Protein AF-A0A7C7YJ02-F1 (afdb_monomer_lite)

Radius of gyration: 25.08 Å; chains: 1; bounding box: 104×48×65 Å

Sequence (217 aa):
MRKFSLLLAPIAMILTALALPGCVTRAVQQEVVNEYGLTIKLRSQAKPFGDPTPRGFEQPAVIPAPRLALILGGIEIDRRENAKDSAKERRPAVPSRLLKQISEGLSQALAEASPDQEIVVLALRKQAQHGLFHRKFLTSFVSYLKQGQMYFFFSRVEWPVDKNRAGDRLPEPQPNDRAMPIDTVGNDTYTKVGAQGVRVDWRSPTFDLAPKQSAGE

pLDDT: mean 87.69, std 15.26, range [38.22, 98.62]

Secondary structure (DSSP, 8-state):
------------------------PEEEEEEEEEETTEEEEEEEEE-TTSPBPP-----S----HHHHHHHHHT-EEEE-SSTT----EEEESS-HHHHHHHHHHHHHHHHH--TT-EEEEEEEEEEEETTTEEEEEEEEEEEEEETTEEEEEEEEEEEEEPGGGTTSPPPPP-TT---SSEEEPP-SS-EEETTTEEEE-TT-GGG-SS-------

Foldseek 3Di:
DDDDDDDDDPPPPPPPPPPPVPFDWDKDWDWQDDPPQKTKIWIFTHTPPDDTDQPQFPDLDQDQLLLQLVVQQPWKKWADPDLPDPDTDIDRLDDNVCSNVCSVSVNRCSNVHDSRIKMKIWGWDWDDDPNPDIWIFIWIWIWTHDPLKIKIFTQGGRHTDDPVCPVPDDDTDDHPDNNHSMAIDDDPAWDDDPGGMIMGNSPDCVSPPDPPPPPDD

Structure (mmCIF, N/CA/C/O backbone):
data_AF-A0A7C7YJ02-F1
#
_entry.id   AF-A0A7C7YJ02-F1
#
loop_
_atom_site.group_PDB
_atom_site.id
_atom_site.type_symbol
_atom_site.label_atom_id
_atom_site.label_alt_id
_atom_site.label_comp_id
_atom_site.label_asym_id
_atom_site.label_entity_id
_atom_site.label_seq_id
_atom_site.pdbx_PDB_ins_code
_atom_site.Cartn_x
_atom_site.Cartn_y
_atom_site.Cartn_z
_atom_site.occupancy
_atom_site.B_iso_or_equiv
_atom_site.auth_seq_id
_atom_site.auth_comp_id
_atom_site.auth_asym_id
_atom_site.auth_atom_id
_atom_site.pdbx_PDB_model_num
ATOM 1 N N . MET A 1 1 ? -79.501 -6.453 -42.950 1.00 46.41 1 MET A N 1
ATOM 2 C CA . MET A 1 1 ? -79.373 -7.213 -41.684 1.00 46.41 1 MET A CA 1
ATOM 3 C C . MET A 1 1 ? -77.899 -7.369 -41.334 1.00 46.41 1 MET A C 1
ATOM 5 O O . MET A 1 1 ? -77.112 -7.609 -42.233 1.00 46.41 1 MET A O 1
ATOM 9 N N . ARG A 1 2 ? -77.599 -7.282 -40.030 1.00 38.22 2 ARG A N 1
ATOM 10 C CA . ARG A 1 2 ? -76.308 -7.474 -39.332 1.00 38.22 2 ARG A CA 1
ATOM 11 C C . ARG A 1 2 ? -75.309 -6.308 -39.353 1.00 38.22 2 ARG A C 1
ATOM 13 O O . ARG A 1 2 ? -74.433 -6.184 -40.193 1.00 38.22 2 ARG A O 1
ATOM 20 N N . LYS A 1 3 ? -75.496 -5.500 -38.305 1.00 47.53 3 LYS A N 1
ATOM 21 C CA . LYS A 1 3 ? -74.535 -4.645 -37.606 1.00 47.53 3 LYS A CA 1
ATOM 22 C C . LYS A 1 3 ? -73.303 -5.454 -37.180 1.00 47.53 3 LYS A C 1
ATOM 24 O O . LYS A 1 3 ? -73.485 -6.537 -36.632 1.00 47.53 3 LYS A O 1
ATOM 29 N N . PHE A 1 4 ? -72.109 -4.882 -37.309 1.00 49.00 4 PHE A N 1
ATOM 30 C CA . PHE A 1 4 ? -70.983 -5.191 -36.424 1.00 49.00 4 PHE A CA 1
ATOM 31 C C . PHE A 1 4 ? -70.164 -3.919 -36.186 1.00 49.00 4 PHE A C 1
ATOM 33 O O . PHE A 1 4 ? -69.396 -3.474 -37.033 1.00 49.00 4 PHE A O 1
ATOM 40 N N . SER A 1 5 ? -70.407 -3.314 -35.025 1.00 49.16 5 SER A N 1
ATOM 41 C CA . SER A 1 5 ? -69.547 -2.308 -34.413 1.00 49.16 5 SER A CA 1
ATOM 42 C C . SER A 1 5 ? -68.272 -2.984 -33.916 1.00 49.16 5 SER A C 1
ATOM 44 O O . SER A 1 5 ? -68.361 -3.968 -33.185 1.00 49.16 5 SER A O 1
ATOM 46 N N . LEU A 1 6 ? -67.104 -2.433 -34.237 1.00 53.38 6 LEU A N 1
ATOM 47 C CA . LEU A 1 6 ? -65.864 -2.735 -33.526 1.00 53.38 6 LEU A CA 1
ATOM 48 C C . LEU A 1 6 ? -65.105 -1.427 -33.302 1.00 53.38 6 LEU A C 1
ATOM 50 O O . LEU A 1 6 ? -64.510 -0.849 -34.207 1.00 53.38 6 LEU A O 1
ATOM 54 N N . LEU A 1 7 ? -65.235 -0.949 -32.064 1.00 52.22 7 LEU A N 1
ATOM 55 C CA . LEU A 1 7 ? -64.469 0.129 -31.459 1.00 52.22 7 LEU A CA 1
ATOM 56 C C . LEU A 1 7 ? -62.971 -0.202 -31.535 1.00 52.22 7 LEU A C 1
ATOM 58 O O . LEU A 1 7 ? -62.521 -1.134 -30.872 1.00 52.22 7 LEU A O 1
ATOM 62 N N . LEU A 1 8 ? -62.195 0.576 -32.292 1.00 54.38 8 LEU A N 1
ATOM 63 C CA . LEU A 1 8 ? -60.747 0.646 -32.106 1.00 54.38 8 LEU A CA 1
ATOM 64 C C . LEU A 1 8 ? -60.445 1.757 -31.097 1.00 54.38 8 LEU A C 1
ATOM 66 O O . LEU A 1 8 ? -60.513 2.944 -31.409 1.00 54.38 8 LEU A O 1
ATOM 70 N N . ALA A 1 9 ? -60.141 1.345 -29.871 1.00 53.16 9 ALA A N 1
ATOM 71 C CA . ALA A 1 9 ? -59.600 2.207 -28.833 1.00 53.16 9 ALA A CA 1
ATOM 72 C C . ALA A 1 9 ? -58.107 2.487 -29.107 1.00 53.16 9 ALA A C 1
ATOM 74 O O . ALA A 1 9 ? -57.361 1.542 -29.381 1.00 53.16 9 ALA A O 1
ATOM 75 N N . PRO A 1 10 ? -57.628 3.739 -29.004 1.00 56.09 10 PRO A N 1
ATOM 76 C CA . PRO A 1 10 ? -56.200 4.018 -29.015 1.00 56.09 10 PRO A CA 1
ATOM 77 C C . PRO A 1 10 ? -55.589 3.574 -27.679 1.00 56.09 10 PRO A C 1
ATOM 79 O O . PRO A 1 10 ? -55.869 4.145 -26.625 1.00 56.09 10 PRO A O 1
ATOM 82 N N . ILE A 1 11 ? -54.751 2.536 -27.721 1.00 60.00 11 ILE A N 1
ATOM 83 C CA . ILE A 1 11 ? -53.917 2.105 -26.594 1.00 60.00 11 ILE A CA 1
ATOM 84 C C . ILE A 1 11 ? -52.846 3.182 -26.386 1.00 60.00 11 ILE A C 1
ATOM 86 O O . ILE A 1 11 ? -51.802 3.186 -27.036 1.00 60.00 11 ILE A O 1
ATOM 90 N N . ALA A 1 12 ? -53.129 4.125 -25.490 1.00 52.31 12 ALA A N 1
ATOM 91 C CA . ALA A 1 12 ? -52.149 5.052 -24.945 1.00 52.31 12 ALA A CA 1
ATOM 92 C C . ALA A 1 12 ? -51.180 4.265 -24.047 1.00 52.31 12 ALA A C 1
ATOM 94 O O . ALA A 1 12 ? -51.405 4.086 -22.852 1.00 52.31 12 ALA A O 1
ATOM 95 N N . MET A 1 13 ? -50.112 3.741 -24.648 1.00 58.53 13 MET A N 1
ATOM 96 C CA . MET A 1 13 ? -49.003 3.111 -23.939 1.00 58.53 13 MET A CA 1
ATOM 97 C C . MET A 1 13 ? -48.170 4.219 -23.279 1.00 58.53 13 MET A C 1
ATOM 99 O O . MET A 1 13 ? -47.263 4.788 -23.883 1.00 58.53 13 MET A O 1
ATOM 103 N N . ILE A 1 14 ? -48.537 4.571 -22.044 1.00 60.19 14 ILE A N 1
ATOM 104 C CA . ILE A 1 14 ? -47.770 5.467 -21.175 1.00 60.19 14 ILE A CA 1
ATOM 105 C C . ILE A 1 14 ? -46.447 4.762 -20.860 1.00 60.19 14 ILE A C 1
ATOM 107 O O . ILE A 1 14 ? -46.369 3.878 -20.009 1.00 60.19 14 ILE A O 1
ATOM 111 N N . LEU A 1 15 ? -45.411 5.129 -21.611 1.00 56.09 15 LEU A N 1
ATOM 112 C CA . LEU A 1 15 ? -44.031 4.721 -21.399 1.00 56.09 15 LEU A CA 1
ATOM 113 C C . LEU A 1 15 ? -43.495 5.496 -20.186 1.00 56.09 15 LEU A C 1
ATOM 115 O O . LEU A 1 15 ? -42.813 6.510 -20.326 1.00 56.09 15 LEU A O 1
ATOM 119 N N . THR A 1 16 ? -43.855 5.055 -18.981 1.00 58.09 16 THR A N 1
ATOM 120 C CA . THR A 1 16 ? -43.285 5.570 -17.732 1.00 58.09 16 THR A CA 1
ATOM 121 C C . THR A 1 16 ? -41.833 5.105 -17.662 1.00 58.09 16 THR A C 1
ATOM 123 O O . THR A 1 16 ? -41.515 4.070 -17.078 1.00 58.09 16 THR A O 1
ATOM 126 N N . ALA A 1 17 ? -40.944 5.839 -18.331 1.00 57.97 17 ALA A N 1
ATOM 127 C CA . ALA A 1 17 ? -39.510 5.688 -18.181 1.00 57.97 17 ALA A CA 1
ATOM 128 C C . ALA A 1 17 ? -39.183 5.947 -16.708 1.00 57.97 17 ALA A C 1
ATOM 130 O O . ALA A 1 17 ? -39.219 7.083 -16.235 1.00 57.97 17 ALA A O 1
ATOM 131 N N . LEU A 1 18 ? -38.936 4.860 -15.979 1.00 53.06 18 LEU A N 1
ATOM 132 C CA . LEU A 1 18 ? -38.368 4.856 -14.643 1.00 53.06 18 LEU A CA 1
ATOM 133 C C . LEU A 1 18 ? -37.059 5.648 -14.683 1.00 53.06 18 LEU A C 1
ATOM 135 O O . LEU A 1 18 ? -35.991 5.104 -14.962 1.00 53.06 18 LEU A O 1
ATOM 139 N N . ALA A 1 19 ? -37.146 6.943 -14.392 1.00 56.09 19 ALA A N 1
ATOM 140 C CA . ALA A 1 19 ? -36.023 7.738 -13.943 1.00 56.09 19 ALA A CA 1
ATOM 141 C C . ALA A 1 19 ? -35.649 7.213 -12.555 1.00 56.09 19 ALA A C 1
ATOM 143 O O . ALA A 1 19 ? -36.015 7.791 -11.536 1.00 56.09 19 ALA A O 1
ATOM 144 N N . LEU A 1 20 ? -34.988 6.052 -12.513 1.00 62.84 20 LEU A N 1
ATOM 145 C CA . LEU A 1 20 ? -34.298 5.599 -11.318 1.00 62.84 20 LEU A CA 1
ATOM 146 C C . LEU A 1 20 ? -33.267 6.688 -11.014 1.00 62.84 20 LEU A C 1
ATOM 148 O O . LEU A 1 20 ? -32.376 6.903 -11.843 1.00 62.84 20 LEU A O 1
ATOM 152 N N . PRO A 1 21 ? -33.383 7.415 -9.889 1.00 59.81 21 PRO A N 1
ATOM 153 C CA . PRO A 1 21 ? -32.346 8.344 -9.491 1.00 59.81 21 PRO A CA 1
ATOM 154 C C . PRO A 1 21 ? -31.092 7.507 -9.251 1.00 59.81 21 PRO A C 1
ATOM 156 O O . PRO A 1 21 ? -30.978 6.813 -8.241 1.00 59.81 21 PRO A O 1
ATOM 159 N N . GLY A 1 22 ? -30.175 7.507 -10.220 1.00 57.75 22 GLY A N 1
ATOM 160 C CA . GLY A 1 22 ? -28.885 6.857 -10.069 1.00 57.75 22 GLY A CA 1
ATOM 161 C C . GLY A 1 22 ? -28.238 7.420 -8.811 1.00 57.75 22 GLY A C 1
ATOM 162 O O . GLY A 1 22 ? -28.029 8.628 -8.712 1.00 57.75 22 GLY A O 1
ATOM 163 N N . CYS A 1 23 ? -27.992 6.574 -7.813 1.00 66.06 23 CYS A N 1
ATOM 164 C CA . CYS A 1 23 ? -27.313 6.986 -6.594 1.00 66.06 23 CYS A CA 1
ATOM 165 C C . CYS A 1 23 ? -25.878 7.395 -6.945 1.00 66.06 23 CYS A C 1
ATOM 167 O O . CYS A 1 23 ? -24.978 6.561 -6.998 1.00 66.06 23 CYS A O 1
ATOM 169 N N . VAL A 1 24 ? -25.663 8.683 -7.213 1.00 74.56 24 VAL A N 1
ATOM 170 C CA . VAL A 1 24 ? -24.333 9.242 -7.468 1.00 74.56 24 VAL A CA 1
ATOM 171 C C . VAL A 1 24 ? -23.622 9.408 -6.129 1.00 74.56 24 VAL A C 1
ATOM 173 O O . VAL A 1 24 ? -23.829 10.390 -5.423 1.00 74.56 24 VAL A O 1
ATOM 176 N N . THR A 1 25 ? -22.796 8.440 -5.745 1.00 73.56 25 THR A N 1
ATOM 177 C CA . THR A 1 25 ? -21.951 8.560 -4.550 1.00 73.56 25 THR A CA 1
ATOM 178 C C . THR A 1 25 ? -20.756 9.472 -4.826 1.00 73.56 25 THR A C 1
ATOM 180 O O . THR A 1 25 ? -20.073 9.309 -5.838 1.00 73.56 25 THR A O 1
ATOM 183 N N . ARG A 1 26 ? -20.460 10.403 -3.917 1.00 80.19 26 ARG A N 1
ATOM 184 C CA . ARG A 1 26 ? -19.291 11.289 -3.980 1.00 80.19 26 ARG A CA 1
ATOM 185 C C . ARG A 1 26 ? -18.178 10.749 -3.085 1.00 80.19 26 ARG A C 1
ATOM 187 O O . ARG A 1 26 ? -18.420 10.406 -1.934 1.00 80.19 26 ARG A O 1
ATOM 194 N N . ALA A 1 27 ? -16.946 10.712 -3.586 1.00 84.75 27 ALA A N 1
ATOM 195 C CA . ALA A 1 27 ? -15.790 10.409 -2.746 1.00 84.75 27 ALA A CA 1
ATOM 196 C C . ALA A 1 27 ? -15.453 11.614 -1.850 1.00 84.75 27 ALA A C 1
ATOM 198 O O . ALA A 1 27 ? -15.289 12.730 -2.353 1.00 84.75 27 ALA A O 1
ATOM 199 N N . VAL A 1 28 ? -15.327 11.382 -0.544 1.00 89.31 28 VAL A N 1
ATOM 200 C CA . VAL A 1 28 ? -14.841 12.367 0.435 1.00 89.31 28 VAL A CA 1
ATOM 201 C C . VAL A 1 28 ? -13.437 11.953 0.856 1.00 89.31 28 VAL A C 1
ATOM 203 O O . VAL A 1 28 ? -13.171 10.767 1.059 1.00 89.31 28 VAL A O 1
ATOM 206 N N . GLN A 1 29 ? -12.522 12.919 0.915 1.00 93.00 29 GLN A N 1
ATOM 207 C CA . GLN A 1 29 ? -11.112 12.681 1.208 1.00 93.00 29 GLN A CA 1
ATOM 208 C C . GLN A 1 29 ? -10.631 13.609 2.310 1.00 93.00 29 GLN A C 1
ATOM 210 O O . GLN A 1 29 ? -10.901 14.807 2.267 1.00 93.00 29 GLN A O 1
ATOM 215 N N . GLN A 1 30 ? -9.882 13.046 3.248 1.00 94.94 30 GLN A N 1
ATOM 216 C CA . GLN A 1 30 ? -9.191 13.765 4.309 1.00 94.94 30 GLN A CA 1
ATOM 217 C C . GLN A 1 30 ? -7.714 13.382 4.261 1.00 94.94 30 GLN A C 1
ATOM 219 O O . GLN A 1 30 ? -7.391 12.199 4.193 1.00 94.94 30 GLN A O 1
ATOM 224 N N . GLU A 1 31 ? -6.813 14.358 4.259 1.00 96.69 31 GLU A N 1
ATOM 225 C CA . GLU A 1 31 ? -5.373 14.089 4.327 1.00 96.69 31 GLU A CA 1
ATOM 226 C C . GLU A 1 31 ? -4.950 13.907 5.790 1.00 96.69 31 GLU A C 1
ATOM 228 O O . GLU A 1 31 ? -5.343 14.702 6.639 1.00 96.69 31 GLU A O 1
ATOM 233 N N . VAL A 1 32 ? -4.173 12.857 6.071 1.00 96.56 32 VAL A N 1
ATOM 234 C CA . VAL A 1 32 ? -3.606 12.568 7.407 1.00 96.56 32 VAL A CA 1
ATOM 235 C C . VAL A 1 32 ? -2.111 12.859 7.417 1.00 96.56 32 VAL A C 1
ATOM 237 O O . VAL A 1 32 ? -1.593 13.453 8.354 1.00 96.56 32 VAL A O 1
ATOM 240 N N . VAL A 1 33 ? -1.416 12.477 6.341 1.00 96.50 33 VAL A N 1
ATOM 241 C CA . VAL A 1 33 ? 0.020 12.720 6.169 1.00 96.50 33 VAL A CA 1
ATOM 242 C C . VAL A 1 33 ? 0.255 13.361 4.812 1.00 96.50 33 VAL A C 1
ATOM 244 O O . VAL A 1 33 ? -0.256 12.872 3.803 1.00 96.50 33 VAL A O 1
ATOM 247 N N . ASN A 1 34 ? 1.057 14.423 4.776 1.00 95.88 34 ASN A N 1
ATOM 248 C CA . ASN A 1 34 ? 1.497 15.068 3.542 1.00 95.88 34 ASN A CA 1
ATOM 249 C C . ASN A 1 34 ? 2.918 15.626 3.713 1.00 95.88 34 ASN A C 1
ATOM 251 O O . ASN A 1 34 ? 3.123 16.823 3.901 1.00 95.88 34 ASN A O 1
ATOM 255 N N . GLU A 1 35 ? 3.912 14.738 3.692 1.00 93.81 35 GLU A N 1
ATOM 256 C CA . GLU A 1 35 ? 5.298 15.078 4.018 1.00 93.81 35 GLU A CA 1
ATOM 257 C C . GLU A 1 35 ? 6.300 14.371 3.104 1.00 93.81 35 GLU A C 1
ATOM 259 O O . GLU A 1 35 ? 6.192 13.179 2.825 1.00 93.81 35 GLU A O 1
ATOM 264 N N . TYR A 1 36 ? 7.327 15.097 2.651 1.00 90.00 36 TYR A N 1
ATOM 265 C CA . TYR A 1 36 ? 8.485 14.548 1.924 1.00 90.00 36 TYR A CA 1
ATOM 266 C C . TYR A 1 36 ? 8.155 13.618 0.737 1.00 90.00 36 TYR A C 1
ATOM 268 O O . TYR A 1 36 ? 8.934 12.730 0.397 1.00 90.00 36 TYR A O 1
ATOM 276 N N . GLY A 1 37 ? 7.026 13.841 0.058 1.00 91.94 37 GLY A N 1
ATOM 277 C CA . GLY A 1 37 ? 6.580 13.009 -1.065 1.00 91.94 37 GLY A CA 1
ATOM 278 C C . GLY A 1 37 ? 5.735 11.798 -0.665 1.00 91.94 37 GLY A C 1
ATOM 279 O O . GLY A 1 37 ? 5.349 11.035 -1.545 1.00 91.94 37 GLY A O 1
ATOM 280 N N . LEU A 1 38 ? 5.417 11.630 0.615 1.00 96.88 38 LEU A N 1
ATOM 281 C CA . LEU A 1 38 ? 4.390 10.720 1.101 1.00 96.88 38 LEU A CA 1
ATOM 282 C C . LEU A 1 38 ? 3.094 11.497 1.332 1.00 96.88 38 LEU A C 1
ATOM 284 O O . LEU 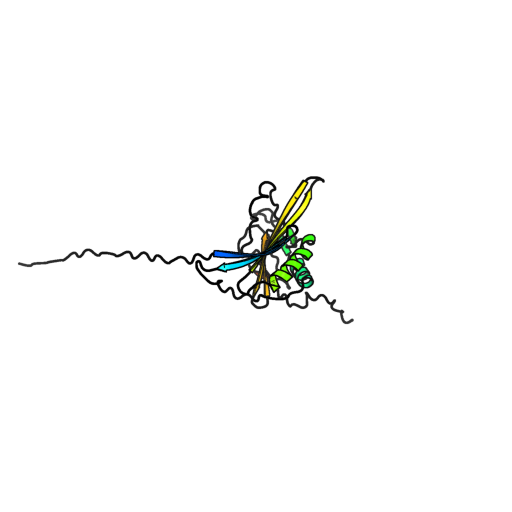A 1 38 ? 3.062 12.453 2.103 1.00 96.88 38 LEU A O 1
ATOM 288 N N . THR A 1 39 ? 2.020 11.041 0.705 1.00 97.25 39 THR A N 1
ATOM 289 C CA . THR A 1 39 ? 0.663 11.510 0.964 1.00 97.25 39 THR A CA 1
ATOM 290 C C . THR A 1 39 ? -0.188 10.315 1.369 1.00 97.25 39 THR A C 1
ATOM 292 O O . THR A 1 39 ? -0.288 9.339 0.621 1.00 97.25 39 THR A O 1
ATOM 295 N N . ILE A 1 40 ? -0.812 10.387 2.542 1.00 98.12 40 ILE A N 1
ATOM 296 C CA . ILE A 1 40 ? -1.768 9.390 3.025 1.00 98.12 40 ILE A CA 1
ATOM 297 C C . ILE A 1 40 ? -3.102 10.077 3.263 1.00 98.12 40 ILE A C 1
ATOM 299 O O . ILE A 1 40 ? -3.182 11.083 3.971 1.00 98.12 40 ILE A O 1
ATOM 303 N N . LYS A 1 41 ? -4.149 9.526 2.652 1.00 97.88 41 LYS A N 1
ATOM 304 C CA . LYS A 1 41 ? -5.508 10.057 2.715 1.00 97.88 41 LYS A CA 1
ATOM 305 C C . LYS A 1 41 ? -6.472 9.008 3.239 1.00 97.88 41 LYS A C 1
ATOM 307 O O . LYS A 1 41 ? -6.351 7.832 2.906 1.00 97.88 41 LYS A O 1
ATOM 312 N N . LEU A 1 42 ? -7.477 9.449 3.974 1.00 97.56 42 LE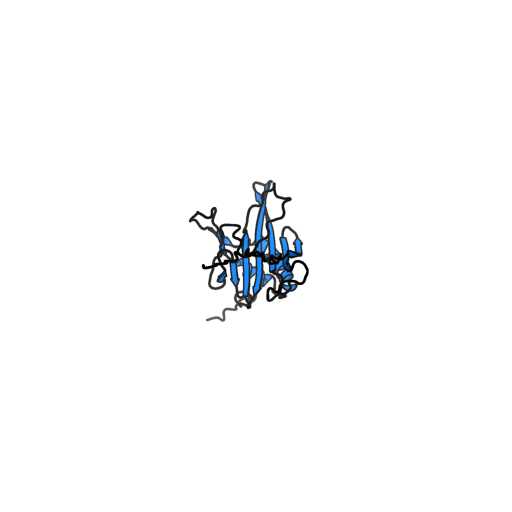U A N 1
ATOM 313 C CA . LEU A 1 42 ? -8.658 8.672 4.318 1.00 97.56 42 LEU A CA 1
ATOM 314 C C . LEU A 1 42 ? -9.721 8.951 3.266 1.00 97.56 42 LEU A C 1
ATOM 316 O O . LEU A 1 42 ? -10.064 10.109 3.019 1.00 97.56 42 LEU A O 1
ATOM 320 N N . ARG A 1 43 ? -10.224 7.900 2.622 1.00 96.31 43 ARG A N 1
ATOM 321 C CA . ARG A 1 43 ? -11.236 8.007 1.571 1.00 96.31 43 ARG A CA 1
ATOM 322 C C . ARG A 1 43 ? -12.504 7.277 1.984 1.00 96.31 43 ARG A C 1
ATOM 324 O O . ARG A 1 43 ? -12.483 6.063 2.174 1.00 96.31 43 ARG A O 1
ATOM 331 N N . SER A 1 44 ? -13.614 8.003 2.050 1.00 93.94 44 SER A N 1
ATOM 332 C CA . SER A 1 44 ? -14.960 7.445 2.214 1.00 93.94 44 SER A CA 1
ATOM 333 C C . SER A 1 44 ? -15.813 7.691 0.969 1.00 93.94 44 SER A C 1
ATOM 335 O O . SER A 1 44 ? -15.465 8.478 0.081 1.00 93.94 44 SER A O 1
ATOM 337 N N . GLN A 1 45 ? -16.939 6.988 0.885 1.00 89.38 45 GLN A N 1
ATOM 338 C CA . GLN A 1 45 ? -17.973 7.224 -0.120 1.00 89.38 45 GLN A CA 1
ATOM 339 C C . GLN A 1 45 ? -19.192 7.815 0.581 1.00 89.38 45 GLN A C 1
ATOM 341 O O . GLN A 1 45 ? -19.726 7.198 1.495 1.00 89.38 45 GLN A O 1
ATOM 346 N N . ALA A 1 46 ? -19.637 8.995 0.168 1.00 85.00 46 ALA A N 1
ATOM 347 C CA . ALA A 1 46 ? -20.826 9.651 0.695 1.00 85.00 46 ALA A CA 1
ATOM 348 C C . ALA A 1 46 ? -21.963 9.598 -0.327 1.00 85.00 46 ALA A C 1
ATOM 350 O O . ALA A 1 46 ? -21.737 9.664 -1.540 1.00 85.00 46 ALA A O 1
ATOM 351 N N . LYS A 1 47 ? -23.200 9.500 0.157 1.00 82.25 47 LYS A N 1
ATOM 352 C CA . LYS A 1 47 ? -24.389 9.697 -0.684 1.00 82.25 47 LYS A CA 1
ATOM 353 C C . LYS A 1 47 ? -24.475 11.174 -1.114 1.00 82.25 47 LYS A C 1
ATOM 355 O O . LYS A 1 47 ? -23.939 12.032 -0.416 1.00 82.25 47 LYS A O 1
ATOM 360 N N . PRO A 1 48 ? -25.152 11.506 -2.229 1.00 71.50 48 PRO A N 1
ATOM 361 C CA . PRO A 1 48 ? -25.114 12.857 -2.800 1.00 71.50 48 PRO A CA 1
ATOM 362 C C . PRO A 1 48 ? -25.663 13.968 -1.881 1.00 71.50 48 PRO A C 1
ATOM 364 O O . PRO A 1 48 ? -25.381 15.135 -2.129 1.00 71.50 48 PRO A O 1
ATOM 367 N N . PHE A 1 49 ? -26.375 13.619 -0.802 1.00 69.44 49 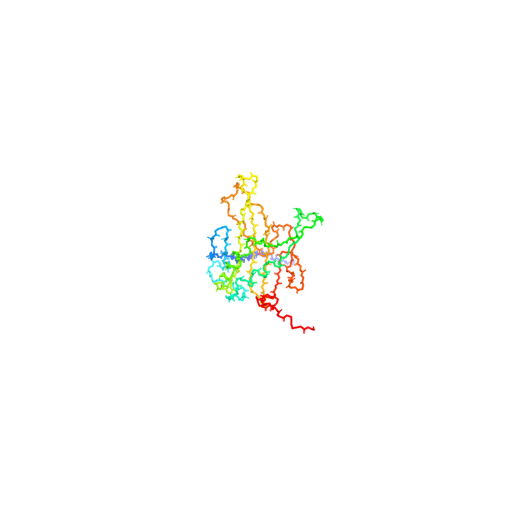PHE A N 1
ATOM 368 C CA . PHE A 1 49 ? -26.935 14.557 0.180 1.00 69.44 49 PHE A CA 1
ATOM 369 C C . PHE A 1 49 ? -26.874 14.041 1.629 1.00 69.44 49 PHE A C 1
ATOM 371 O O . PHE A 1 49 ? -27.774 14.333 2.413 1.00 69.44 49 PHE A O 1
ATOM 378 N N . GLY A 1 50 ? -25.885 13.227 2.007 1.00 67.38 50 GLY A N 1
ATOM 379 C CA . GLY A 1 50 ? -25.928 12.654 3.353 1.00 67.38 50 GLY A CA 1
ATOM 380 C C . GLY A 1 50 ? -24.702 11.887 3.806 1.00 67.38 50 GLY A C 1
ATOM 381 O O . GLY A 1 50 ? -23.588 12.104 3.330 1.00 67.38 50 GLY A O 1
ATOM 382 N N . ASP A 1 51 ? -24.969 10.998 4.756 1.00 75.81 51 ASP A N 1
ATOM 383 C CA . ASP A 1 51 ? -23.990 10.291 5.569 1.00 75.81 51 ASP A CA 1
ATOM 384 C C . ASP A 1 51 ? -23.007 9.426 4.756 1.00 75.81 51 ASP A C 1
ATOM 386 O O . ASP A 1 51 ? -23.304 9.014 3.619 1.00 75.81 51 ASP A O 1
ATOM 390 N N . PRO A 1 52 ? -21.831 9.118 5.338 1.00 82.12 52 PRO A N 1
ATOM 391 C CA . PRO A 1 52 ? -20.933 8.096 4.819 1.00 82.12 52 PRO A CA 1
ATOM 392 C C . PRO A 1 52 ? -21.680 6.786 4.550 1.00 82.12 52 PRO A C 1
ATOM 394 O O . PRO A 1 52 ? -22.562 6.373 5.300 1.00 82.12 52 PRO A O 1
ATOM 397 N N . THR A 1 53 ? -21.337 6.125 3.447 1.00 84.56 53 THR A N 1
ATOM 398 C CA . THR A 1 53 ? -21.855 4.796 3.124 1.00 84.56 53 THR A CA 1
ATOM 399 C C . THR A 1 53 ? -21.106 3.780 3.973 1.00 84.56 53 THR A C 1
ATOM 401 O O . THR A 1 53 ? -19.883 3.695 3.819 1.00 84.56 53 THR A O 1
ATOM 404 N N . PRO A 1 54 ? -21.803 2.993 4.813 1.00 87.06 54 PRO A N 1
ATOM 405 C CA . PRO A 1 54 ? -21.141 2.046 5.686 1.00 87.06 54 PRO A CA 1
ATOM 406 C C . PRO A 1 54 ? -20.301 1.042 4.899 1.00 87.06 54 PRO A C 1
ATOM 408 O O . PRO A 1 54 ? -20.825 0.369 4.005 1.00 87.06 54 PRO A O 1
ATOM 411 N N . ARG A 1 55 ? -19.006 0.923 5.210 1.00 91.94 55 ARG A N 1
ATOM 412 C CA . ARG A 1 55 ? -18.120 -0.067 4.553 1.00 91.94 55 ARG A CA 1
ATOM 413 C C . ARG A 1 55 ? -17.785 -1.255 5.443 1.00 91.94 55 ARG A C 1
ATOM 415 O O . ARG A 1 55 ? -17.369 -2.302 4.926 1.00 91.94 55 ARG A O 1
ATOM 422 N N . GLY A 1 56 ? -18.042 -1.115 6.744 1.00 94.31 56 GLY A N 1
ATOM 423 C CA . GLY A 1 56 ? -17.870 -2.176 7.731 1.00 94.31 56 GLY A CA 1
ATOM 424 C C . GLY A 1 56 ? -16.416 -2.610 7.844 1.00 94.31 56 GLY A C 1
ATOM 425 O O . GLY A 1 56 ? -16.128 -3.808 7.886 1.00 94.31 56 GLY A O 1
ATOM 426 N N . PHE A 1 57 ? -15.501 -1.649 7.785 1.00 97.12 57 PHE A N 1
ATOM 427 C CA . PHE A 1 57 ? -14.107 -1.899 8.080 1.00 97.12 57 PHE A CA 1
ATOM 428 C C . PHE A 1 57 ? -13.857 -1.901 9.591 1.00 97.12 57 PHE A C 1
ATOM 430 O O . PHE A 1 57 ? -14.644 -1.376 10.373 1.00 97.12 57 PHE A O 1
ATOM 437 N N . GLU A 1 58 ? -12.741 -2.495 9.998 1.00 97.69 58 GLU A N 1
ATOM 438 C CA . GLU A 1 58 ? -12.350 -2.645 11.406 1.00 97.69 58 GLU A CA 1
ATOM 439 C C . GLU A 1 58 ? -11.382 -1.544 11.874 1.00 97.69 58 GLU A C 1
ATOM 441 O O . GLU A 1 58 ? -10.570 -1.775 12.768 1.00 97.69 58 GLU A O 1
ATOM 446 N N . GLN A 1 59 ? -11.416 -0.364 11.248 1.00 96.50 59 GLN A N 1
ATOM 447 C CA . GLN A 1 59 ? -10.761 0.831 11.790 1.00 96.50 59 GLN A CA 1
ATOM 448 C C . GLN A 1 59 ? -11.716 1.583 12.741 1.00 96.50 59 GLN A C 1
ATOM 450 O O . GLN A 1 59 ? -12.932 1.445 12.596 1.00 96.50 59 GLN A O 1
ATOM 455 N N . PRO A 1 60 ? -11.215 2.393 13.691 1.00 97.31 60 PRO A N 1
ATOM 456 C CA . PRO A 1 60 ? -9.805 2.670 13.969 1.00 97.31 60 PRO A CA 1
ATOM 457 C C . PRO A 1 60 ? -9.076 1.476 14.592 1.00 97.31 60 PRO A C 1
ATOM 459 O O . PRO A 1 60 ? -9.662 0.669 15.312 1.00 97.31 60 PRO A O 1
ATOM 462 N N . ALA A 1 61 ? -7.774 1.368 14.332 1.00 97.81 61 ALA A N 1
ATOM 463 C CA . ALA A 1 61 ? -6.915 0.338 14.905 1.00 97.81 61 ALA A CA 1
ATOM 464 C C . ALA A 1 61 ? -5.502 0.866 15.167 1.00 97.81 61 ALA A C 1
ATOM 466 O O . ALA A 1 61 ? -4.874 1.473 14.302 1.00 97.81 61 ALA A O 1
ATOM 467 N N . VAL A 1 62 ? -4.968 0.573 16.354 1.00 97.94 62 VAL A N 1
ATOM 468 C CA . VAL A 1 62 ? -3.600 0.947 16.733 1.00 97.94 62 VAL A CA 1
ATOM 469 C C . VAL A 1 62 ? -2.660 -0.210 16.404 1.00 97.94 62 VAL A C 1
ATOM 471 O O . VAL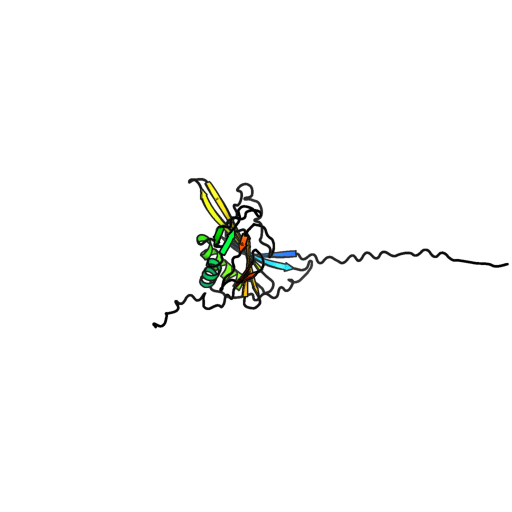 A 1 62 ? -2.645 -1.227 17.097 1.00 97.94 62 VAL A O 1
ATOM 474 N N . ILE A 1 63 ? -1.878 -0.065 15.333 1.00 97.38 63 ILE A N 1
ATOM 475 C CA . ILE A 1 63 ? -0.907 -1.073 14.886 1.00 97.38 63 ILE A CA 1
ATOM 476 C C . ILE A 1 63 ? 0.480 -0.432 14.851 1.00 97.38 63 ILE A C 1
ATOM 478 O O . ILE A 1 63 ? 0.674 0.486 14.061 1.00 97.38 63 ILE A O 1
ATOM 482 N N . PRO A 1 64 ? 1.457 -0.904 15.650 1.00 97.94 64 PRO A N 1
ATOM 483 C CA . PRO A 1 64 ? 2.780 -0.291 15.699 1.00 97.94 64 PRO A CA 1
ATOM 484 C C . PRO A 1 64 ? 3.463 -0.240 14.327 1.00 97.94 64 PRO A C 1
ATOM 486 O O . PRO A 1 64 ? 3.515 -1.246 13.614 1.00 97.94 64 PRO A O 1
ATOM 489 N N . ALA A 1 65 ? 4.070 0.903 14.000 1.00 98.12 65 ALA A N 1
ATOM 490 C CA . ALA A 1 65 ? 4.795 1.099 12.744 1.00 98.12 65 ALA A CA 1
ATOM 491 C C . ALA A 1 65 ? 5.845 0.005 12.446 1.00 98.12 65 ALA A C 1
ATOM 493 O O . ALA A 1 65 ? 5.855 -0.498 11.323 1.00 98.12 65 ALA A O 1
ATOM 494 N N . PRO A 1 66 ? 6.664 -0.479 13.406 1.00 98.00 66 PRO A N 1
ATOM 495 C CA . PRO A 1 66 ? 7.614 -1.553 13.113 1.00 98.00 66 PRO A CA 1
ATOM 496 C C . PRO A 1 66 ? 6.944 -2.856 12.647 1.00 98.00 66 PRO A C 1
ATOM 498 O O . PRO A 1 66 ? 7.454 -3.518 11.746 1.00 98.00 66 PRO A O 1
ATOM 501 N N . ARG A 1 67 ? 5.764 -3.197 13.188 1.00 97.81 67 ARG A N 1
ATOM 502 C CA . ARG A 1 67 ? 4.979 -4.355 12.730 1.00 97.81 67 ARG A CA 1
ATOM 503 C C . ARG A 1 67 ? 4.476 -4.142 11.302 1.00 97.81 67 ARG A C 1
ATOM 505 O O . ARG A 1 67 ? 4.590 -5.039 10.472 1.00 97.81 67 ARG A O 1
ATOM 512 N N . LEU A 1 68 ? 3.974 -2.946 10.990 1.00 98.44 68 LEU A N 1
ATOM 513 C CA . LEU A 1 68 ? 3.572 -2.591 9.624 1.00 98.44 68 LEU A CA 1
ATOM 514 C C . LEU A 1 68 ? 4.753 -2.634 8.647 1.00 98.44 68 LEU A C 1
ATOM 516 O O . LEU A 1 68 ? 4.576 -3.067 7.513 1.00 98.44 68 LEU A O 1
ATOM 520 N N . ALA A 1 69 ? 5.953 -2.234 9.069 1.00 98.25 69 ALA A N 1
ATOM 521 C CA . ALA A 1 69 ? 7.154 -2.318 8.244 1.00 98.25 69 ALA A CA 1
ATOM 522 C C . ALA A 1 69 ? 7.518 -3.773 7.903 1.00 98.25 69 ALA A C 1
ATOM 524 O O . ALA A 1 69 ? 7.842 -4.050 6.749 1.00 98.25 69 ALA A O 1
ATOM 525 N N . LEU A 1 70 ? 7.407 -4.699 8.866 1.00 97.81 70 LEU A N 1
ATOM 526 C CA . LEU A 1 70 ? 7.585 -6.138 8.623 1.00 97.81 70 LEU A CA 1
ATOM 527 C C . LEU A 1 70 ? 6.533 -6.674 7.645 1.00 97.81 70 LEU A C 1
ATOM 529 O O . LEU A 1 70 ? 6.880 -7.345 6.673 1.00 97.81 70 LEU A O 1
ATOM 533 N N . ILE A 1 71 ? 5.260 -6.321 7.856 1.00 98.31 71 ILE A N 1
ATOM 534 C CA . ILE A 1 71 ? 4.160 -6.728 6.975 1.00 98.31 71 ILE A CA 1
ATOM 535 C C . ILE A 1 71 ? 4.388 -6.217 5.551 1.00 98.31 71 ILE A C 1
ATOM 537 O O . ILE A 1 71 ? 4.331 -7.005 4.615 1.00 98.31 71 ILE A O 1
ATOM 541 N N . LEU A 1 72 ? 4.653 -4.921 5.373 1.00 98.50 72 LEU A N 1
ATOM 542 C CA . LEU A 1 72 ? 4.847 -4.304 4.058 1.00 98.50 72 LEU A CA 1
ATOM 543 C C . LEU A 1 72 ? 6.121 -4.801 3.367 1.00 98.50 72 LEU A C 1
ATOM 545 O O . LEU A 1 72 ? 6.133 -4.958 2.147 1.00 98.50 72 LEU A O 1
ATOM 549 N N . GLY A 1 73 ? 7.183 -5.045 4.138 1.00 98.00 73 GLY A N 1
ATOM 550 C CA . GLY A 1 73 ? 8.480 -5.488 3.631 1.00 98.00 73 GLY A CA 1
ATOM 551 C C . GLY A 1 73 ? 8.465 -6.898 3.045 1.00 98.00 73 GLY A C 1
ATOM 552 O O . GLY A 1 73 ? 9.252 -7.174 2.145 1.00 98.00 73 GLY A O 1
ATOM 553 N N . GLY A 1 74 ? 7.564 -7.768 3.511 1.00 97.81 74 GLY A N 1
ATOM 554 C CA . GLY A 1 74 ? 7.417 -9.128 2.986 1.00 97.81 74 GLY A CA 1
ATOM 555 C C . GLY A 1 74 ? 6.483 -9.259 1.779 1.00 97.81 74 GLY A C 1
ATOM 556 O O . GLY A 1 74 ? 6.370 -10.352 1.227 1.00 97.81 74 GLY A O 1
ATOM 557 N N . ILE A 1 75 ? 5.804 -8.186 1.349 1.00 98.50 75 ILE A N 1
ATOM 558 C CA . ILE A 1 75 ? 4.914 -8.252 0.183 1.00 98.50 75 ILE A CA 1
ATOM 559 C C . ILE A 1 75 ? 5.745 -8.191 -1.096 1.00 98.50 75 ILE A C 1
ATOM 561 O O . ILE A 1 75 ? 6.426 -7.200 -1.374 1.00 98.50 75 ILE A O 1
ATOM 565 N N . GLU A 1 76 ? 5.605 -9.216 -1.927 1.00 98.44 76 GLU A N 1
ATOM 566 C CA . GLU A 1 76 ? 6.254 -9.305 -3.230 1.00 98.44 76 GLU A CA 1
ATOM 567 C C . GLU A 1 76 ? 5.249 -9.167 -4.378 1.00 98.44 76 GLU A C 1
ATOM 569 O O . GLU A 1 76 ? 4.072 -9.540 -4.282 1.00 98.44 76 GLU A O 1
ATOM 574 N N . ILE A 1 77 ? 5.737 -8.645 -5.499 1.00 98.19 77 ILE A N 1
ATOM 575 C CA . ILE A 1 77 ? 5.025 -8.599 -6.770 1.00 98.19 77 ILE A CA 1
ATOM 576 C C . ILE A 1 77 ? 5.875 -9.196 -7.891 1.00 98.19 77 ILE A C 1
ATOM 578 O O . ILE A 1 77 ? 7.096 -9.054 -7.920 1.00 98.19 77 ILE A O 1
ATOM 582 N N . ASP A 1 78 ? 5.199 -9.793 -8.860 1.00 97.62 78 ASP A N 1
ATOM 583 C CA . ASP A 1 78 ? 5.732 -10.079 -10.180 1.00 97.62 78 ASP A CA 1
ATOM 584 C C . ASP A 1 78 ? 5.373 -8.911 -11.103 1.00 97.62 78 ASP A C 1
ATOM 586 O O . ASP A 1 78 ? 4.197 -8.647 -11.381 1.00 97.62 78 ASP A O 1
ATOM 590 N N . ARG A 1 79 ? 6.387 -8.198 -11.589 1.00 95.38 79 ARG A N 1
ATOM 591 C CA . ARG A 1 79 ? 6.238 -7.127 -12.574 1.00 95.38 79 ARG A CA 1
ATOM 592 C C . ARG A 1 79 ? 6.524 -7.648 -13.974 1.00 95.38 79 ARG A C 1
ATOM 594 O O . ARG A 1 79 ? 7.443 -8.437 -14.178 1.00 95.38 79 ARG A O 1
ATOM 601 N N . ARG A 1 80 ? 5.763 -7.145 -14.942 1.00 92.38 80 ARG A N 1
ATOM 602 C CA . ARG A 1 80 ? 6.051 -7.292 -16.372 1.00 92.38 80 ARG A CA 1
ATOM 603 C C . ARG A 1 80 ? 6.304 -5.921 -16.980 1.00 92.38 80 ARG A C 1
ATOM 605 O O . ARG A 1 80 ? 5.793 -4.919 -16.472 1.00 92.38 80 ARG A O 1
ATOM 612 N N . GLU A 1 81 ? 7.094 -5.868 -18.043 1.00 88.00 81 GLU A N 1
ATOM 613 C CA . GLU A 1 81 ? 7.276 -4.628 -18.799 1.00 88.00 81 GLU A CA 1
ATOM 614 C C . GLU A 1 81 ? 5.984 -4.291 -19.553 1.00 88.00 81 GLU A C 1
ATOM 616 O O . GLU A 1 81 ? 5.437 -3.201 -19.379 1.00 88.00 81 GLU A O 1
ATOM 621 N N . ASN A 1 82 ? 5.412 -5.278 -20.246 1.00 86.81 82 ASN A N 1
ATOM 622 C CA . ASN A 1 82 ? 4.102 -5.203 -20.882 1.00 86.81 82 ASN A CA 1
ATOM 623 C C . ASN A 1 82 ? 3.169 -6.328 -20.419 1.00 86.81 82 ASN A C 1
ATOM 625 O O . ASN A 1 82 ? 3.587 -7.410 -20.012 1.00 86.81 82 ASN A O 1
ATOM 629 N N . ALA A 1 83 ? 1.858 -6.110 -20.555 1.00 82.06 83 ALA A N 1
ATOM 630 C CA . ALA A 1 83 ? 0.847 -7.109 -20.190 1.00 82.06 83 ALA A CA 1
ATOM 631 C C . ALA A 1 83 ? 0.949 -8.422 -20.997 1.00 82.06 83 ALA A C 1
ATOM 633 O O . ALA A 1 83 ? 0.464 -9.456 -20.539 1.00 82.06 83 ALA A O 1
ATOM 634 N N . LYS A 1 84 ? 1.561 -8.372 -22.188 1.00 86.50 84 LYS A N 1
ATOM 635 C CA . LYS A 1 84 ? 1.754 -9.521 -23.083 1.00 86.50 84 LYS A CA 1
ATOM 636 C C . LYS A 1 84 ? 3.059 -10.277 -22.827 1.00 86.50 84 LYS A C 1
ATOM 638 O O . LYS A 1 84 ? 3.215 -11.375 -23.354 1.00 86.50 84 LYS A O 1
ATOM 643 N N . ASP A 1 85 ? 3.968 -9.723 -22.026 1.00 88.38 85 ASP A N 1
ATOM 644 C CA . ASP A 1 85 ? 5.269 -10.342 -21.804 1.00 88.38 85 ASP A CA 1
ATOM 645 C C . ASP A 1 85 ? 5.134 -11.576 -20.904 1.00 88.38 85 ASP A C 1
ATOM 647 O O . ASP A 1 85 ? 4.329 -11.623 -19.961 1.00 88.38 85 ASP A O 1
ATOM 651 N N . SER A 1 86 ? 5.920 -12.605 -21.217 1.00 86.94 86 SER A N 1
ATOM 652 C CA . SER A 1 86 ? 6.014 -13.831 -20.421 1.00 86.94 86 SER A CA 1
ATOM 653 C C . SER A 1 86 ? 7.024 -13.699 -19.282 1.00 86.94 86 SER A C 1
ATOM 655 O O . SER A 1 86 ? 6.843 -14.319 -18.233 1.00 86.94 86 SER A O 1
ATOM 657 N N . ALA A 1 87 ? 8.058 -12.872 -19.470 1.00 90.12 87 ALA A N 1
ATOM 658 C CA . ALA A 1 87 ? 9.071 -12.601 -18.464 1.00 90.12 87 ALA A CA 1
ATOM 659 C C . ALA A 1 87 ? 8.455 -11.857 -17.272 1.00 90.12 87 ALA A C 1
ATOM 661 O O . ALA A 1 87 ? 7.801 -10.822 -17.422 1.00 90.12 87 ALA A O 1
ATOM 662 N N . LYS A 1 88 ? 8.671 -12.412 -16.079 1.00 94.25 88 LYS A N 1
ATOM 663 C CA . LYS A 1 88 ? 8.246 -11.832 -14.808 1.00 94.25 88 LYS A CA 1
ATOM 664 C C . LYS A 1 88 ? 9.474 -11.516 -13.984 1.00 94.25 88 LYS A C 1
ATOM 666 O O . LYS A 1 88 ? 10.336 -12.372 -13.805 1.00 94.25 88 LYS A O 1
ATOM 671 N N . GLU A 1 89 ? 9.517 -10.310 -13.452 1.00 95.94 89 GLU A N 1
ATOM 672 C CA . GLU A 1 89 ? 10.541 -9.903 -12.508 1.00 95.94 89 GLU A CA 1
ATOM 673 C C . GLU A 1 89 ? 9.933 -9.799 -11.112 1.00 95.94 89 GLU A C 1
ATOM 675 O O . GLU A 1 89 ? 9.019 -9.002 -10.884 1.00 95.94 89 GLU A O 1
ATOM 680 N N . ARG A 1 90 ? 10.443 -10.605 -10.179 1.00 97.25 90 ARG A N 1
ATOM 681 C CA . ARG A 1 90 ? 10.010 -10.563 -8.785 1.00 97.25 90 ARG A CA 1
ATOM 682 C C . ARG A 1 90 ? 10.690 -9.416 -8.053 1.00 97.25 90 ARG A C 1
ATOM 684 O O . ARG A 1 90 ? 11.913 -9.299 -8.086 1.00 97.25 90 ARG A O 1
ATOM 691 N N . ARG A 1 91 ? 9.901 -8.573 -7.389 1.00 97.12 91 ARG A N 1
ATOM 692 C CA . ARG A 1 91 ? 10.389 -7.433 -6.603 1.00 97.12 91 ARG A CA 1
ATOM 693 C C . ARG A 1 91 ? 9.531 -7.193 -5.358 1.00 97.12 91 ARG A C 1
ATOM 695 O O . ARG A 1 91 ? 8.350 -7.541 -5.364 1.00 97.12 91 ARG A O 1
ATOM 702 N N . PRO A 1 92 ? 10.070 -6.517 -4.331 1.00 97.94 92 PRO A N 1
ATOM 703 C CA . PRO A 1 92 ? 9.261 -5.998 -3.234 1.00 97.94 92 PRO A CA 1
ATOM 704 C C . PRO A 1 92 ? 8.201 -5.012 -3.740 1.00 97.94 92 PRO A C 1
ATOM 706 O O . PRO A 1 92 ? 8.488 -4.148 -4.573 1.00 97.94 92 PRO A O 1
ATOM 709 N N . ALA A 1 93 ? 6.983 -5.099 -3.207 1.00 98.00 93 ALA A N 1
ATOM 710 C CA . ALA A 1 93 ? 5.896 -4.176 -3.535 1.00 98.00 93 ALA A CA 1
ATOM 711 C C . ALA A 1 93 ? 6.148 -2.760 -2.986 1.00 98.00 93 ALA A C 1
ATOM 713 O O . ALA A 1 93 ? 5.726 -1.761 -3.573 1.00 98.00 93 ALA A O 1
ATOM 714 N N . VAL A 1 94 ? 6.866 -2.672 -1.863 1.00 98.00 94 VAL A N 1
ATOM 715 C CA . VAL A 1 94 ? 7.256 -1.418 -1.217 1.00 98.00 94 VAL A CA 1
ATOM 716 C C . VAL A 1 94 ? 8.784 -1.337 -1.149 1.00 98.00 94 VAL A C 1
ATOM 718 O O . VAL A 1 94 ? 9.413 -2.176 -0.505 1.00 98.00 94 VAL A O 1
ATOM 721 N N . PRO A 1 95 ? 9.416 -0.328 -1.778 1.00 96.19 95 PRO A N 1
ATOM 722 C CA . PRO A 1 95 ? 10.862 -0.145 -1.693 1.00 96.19 95 PRO A CA 1
ATOM 723 C C . PRO A 1 95 ? 11.328 0.072 -0.250 1.00 96.19 95 PRO A C 1
ATOM 725 O O . PRO A 1 95 ? 10.735 0.866 0.480 1.00 96.19 95 PRO A O 1
ATOM 728 N N . SER A 1 96 ? 12.453 -0.539 0.134 1.00 96.38 96 SER A N 1
ATOM 729 C CA . SER A 1 96 ? 12.978 -0.491 1.511 1.00 96.38 96 SER A CA 1
ATOM 730 C C . SER A 1 96 ? 13.170 0.926 2.060 1.00 96.38 96 SER A C 1
ATOM 732 O O . SER A 1 96 ? 12.872 1.193 3.220 1.00 96.38 96 SER A O 1
ATOM 734 N N . ARG A 1 97 ? 13.584 1.870 1.207 1.00 95.81 97 ARG A N 1
ATOM 735 C CA . ARG A 1 97 ? 13.760 3.290 1.567 1.00 95.81 97 ARG A CA 1
ATOM 736 C C . ARG A 1 97 ? 12.461 3.997 1.961 1.00 95.81 97 ARG A C 1
ATOM 738 O O . ARG A 1 97 ? 12.524 5.012 2.640 1.00 95.81 97 ARG A O 1
ATOM 745 N N . LEU A 1 98 ? 11.312 3.495 1.507 1.00 96.88 98 LEU A N 1
ATOM 746 C CA . LEU A 1 98 ? 9.994 4.050 1.816 1.00 96.88 98 LEU A CA 1
ATOM 747 C C . LEU A 1 98 ? 9.307 3.315 2.974 1.00 96.88 98 LEU A C 1
ATOM 749 O O . LEU A 1 98 ? 8.355 3.855 3.529 1.00 96.88 98 LEU A O 1
ATOM 753 N N . LEU A 1 99 ? 9.777 2.116 3.354 1.00 97.12 99 LEU A N 1
ATOM 754 C CA . LEU A 1 99 ? 9.109 1.267 4.350 1.00 97.12 99 LEU A CA 1
ATOM 755 C C . LEU A 1 99 ? 8.880 1.990 5.673 1.00 97.12 99 LEU A C 1
ATOM 757 O O . LEU A 1 99 ? 7.751 2.008 6.147 1.00 97.12 99 LEU A O 1
ATOM 761 N N . LYS A 1 100 ? 9.922 2.619 6.233 1.00 97.44 100 LYS A N 1
ATOM 762 C CA . LYS A 1 100 ? 9.819 3.336 7.510 1.00 97.44 100 LYS A CA 1
ATOM 763 C C . LYS A 1 100 ? 8.738 4.418 7.445 1.00 97.44 100 LYS A C 1
ATOM 765 O O . LYS A 1 100 ? 7.763 4.344 8.185 1.00 97.44 100 LYS A O 1
ATOM 770 N N . GLN A 1 101 ? 8.867 5.343 6.496 1.00 97.44 101 GLN A N 1
ATOM 771 C CA . GLN A 1 101 ? 7.959 6.483 6.361 1.00 97.44 101 GLN A CA 1
ATOM 772 C C . GLN A 1 101 ? 6.509 6.040 6.106 1.00 97.44 101 GLN A C 1
ATOM 774 O O . GLN A 1 101 ? 5.581 6.548 6.729 1.00 97.44 101 GLN A O 1
ATOM 779 N N . ILE A 1 102 ? 6.307 5.059 5.217 1.00 98.25 102 ILE A N 1
ATOM 780 C CA . ILE A 1 102 ? 4.977 4.508 4.932 1.00 98.25 102 ILE A CA 1
ATOM 781 C C . ILE A 1 102 ? 4.405 3.822 6.172 1.00 98.25 102 ILE A C 1
ATOM 783 O O . ILE A 1 102 ? 3.232 4.010 6.466 1.00 98.25 102 ILE A O 1
ATOM 787 N N . SER A 1 103 ? 5.201 3.036 6.899 1.00 98.44 103 SER A N 1
ATOM 788 C CA . SER A 1 103 ? 4.729 2.307 8.079 1.00 98.44 103 SER A CA 1
ATOM 789 C C . SER A 1 103 ? 4.319 3.232 9.228 1.00 98.44 103 SER A C 1
ATOM 791 O O . SER A 1 103 ? 3.309 2.977 9.879 1.00 98.44 103 SER A O 1
ATOM 793 N N . GLU A 1 104 ? 5.049 4.331 9.437 1.00 98.44 104 GLU A N 1
ATOM 794 C CA . GLU A 1 104 ? 4.729 5.359 10.433 1.00 98.44 104 GLU A CA 1
ATOM 795 C C . GLU A 1 104 ? 3.432 6.081 10.060 1.00 98.44 104 GLU A C 1
ATOM 797 O O . GLU A 1 104 ? 2.486 6.113 10.849 1.00 98.44 104 GLU A O 1
ATOM 802 N N . GLY A 1 105 ? 3.335 6.563 8.819 1.00 98.19 105 GLY A N 1
ATOM 803 C CA . GLY A 1 105 ? 2.131 7.242 8.351 1.00 98.19 105 GLY A CA 1
ATOM 804 C C . GLY A 1 105 ? 0.902 6.326 8.280 1.00 98.19 105 GLY A C 1
ATOM 805 O O . GLY A 1 105 ? -0.211 6.758 8.570 1.00 98.19 105 GLY A O 1
ATOM 806 N N . LEU A 1 106 ? 1.081 5.048 7.934 1.00 98.38 106 LEU A N 1
ATOM 807 C CA . LEU A 1 106 ? -0.004 4.067 7.908 1.00 98.38 106 LEU A CA 1
ATOM 808 C C . LEU A 1 106 ? -0.476 3.717 9.325 1.00 98.38 106 LEU A C 1
ATOM 810 O O . LEU A 1 106 ? -1.677 3.573 9.531 1.00 98.38 106 LEU A O 1
ATOM 814 N N . SER A 1 107 ? 0.439 3.629 10.299 1.00 98.50 107 SER A N 1
ATOM 815 C CA . SER A 1 107 ? 0.096 3.461 11.719 1.00 98.50 107 SER A CA 1
ATOM 816 C C . SER A 1 107 ? -0.797 4.600 12.202 1.00 98.50 107 SER A C 1
ATOM 818 O O . SER A 1 107 ? -1.805 4.345 12.857 1.00 98.50 107 SER A O 1
ATOM 820 N N . GLN A 1 108 ? -0.438 5.843 11.873 1.00 98.38 108 GLN A N 1
ATOM 821 C CA . GLN A 1 108 ? -1.236 7.015 12.222 1.00 98.38 108 GLN A CA 1
ATOM 822 C C . GLN A 1 108 ? -2.602 6.986 11.522 1.00 98.38 108 GLN A C 1
ATOM 824 O O . GLN A 1 108 ? -3.637 7.086 12.174 1.00 98.38 108 GLN A O 1
ATOM 829 N N . ALA A 1 109 ? -2.622 6.759 10.206 1.00 98.31 109 ALA A N 1
ATOM 830 C CA . ALA A 1 109 ? -3.863 6.727 9.437 1.00 98.31 109 ALA A CA 1
ATOM 831 C C . ALA A 1 109 ? -4.825 5.618 9.891 1.00 98.31 109 ALA A C 1
ATOM 833 O O . ALA A 1 109 ? -6.031 5.833 9.892 1.00 98.31 109 ALA A O 1
ATOM 834 N N . LEU A 1 110 ? -4.324 4.449 10.303 1.00 98.31 110 LEU A N 1
ATOM 835 C CA . LEU A 1 110 ? -5.154 3.375 10.860 1.00 98.31 110 LEU A CA 1
ATOM 836 C C . LEU A 1 110 ? -5.785 3.754 12.202 1.00 98.31 110 LEU A C 1
ATOM 838 O O . LEU A 1 110 ? -6.915 3.347 12.460 1.00 98.31 110 LEU A O 1
ATOM 842 N N . ALA A 1 111 ? -5.086 4.527 13.034 1.00 98.31 111 ALA A N 1
ATOM 843 C CA . ALA A 1 111 ? -5.609 4.996 14.314 1.00 98.31 111 ALA A CA 1
ATOM 844 C C . ALA A 1 111 ? -6.680 6.090 14.148 1.00 98.31 111 ALA A C 1
ATOM 846 O O . ALA A 1 111 ? -7.568 6.197 14.989 1.00 98.31 111 ALA A O 1
ATOM 847 N N . GLU A 1 112 ? -6.611 6.876 13.069 1.00 98.06 112 GLU A N 1
ATOM 848 C CA . GLU A 1 112 ? -7.552 7.968 12.779 1.00 98.06 112 GLU A CA 1
ATOM 849 C C . GLU A 1 112 ? -8.736 7.552 11.887 1.00 98.06 112 GLU A C 1
ATOM 851 O O . GLU A 1 112 ? -9.791 8.184 11.930 1.00 98.06 112 GLU A O 1
ATOM 856 N N . ALA A 1 113 ? -8.579 6.508 11.068 1.00 97.75 113 ALA A N 1
ATOM 857 C CA . ALA A 1 113 ? -9.596 6.074 10.114 1.00 97.75 113 ALA A CA 1
ATOM 858 C C . ALA A 1 113 ? -10.896 5.627 10.798 1.00 97.75 113 ALA A C 1
ATOM 860 O O . ALA A 1 113 ? -10.887 4.816 11.725 1.00 97.75 113 ALA A O 1
ATOM 861 N N . SER A 1 114 ? -12.031 6.094 10.278 1.00 96.44 114 SER A N 1
ATOM 862 C CA . SER A 1 114 ? -13.347 5.582 10.656 1.00 96.44 114 SER A CA 1
ATOM 863 C C . SER A 1 114 ? -13.643 4.222 9.994 1.00 96.44 114 SER A C 1
ATOM 865 O O . SER A 1 114 ? -13.026 3.889 8.976 1.00 96.44 114 SER A O 1
ATOM 867 N N . PRO A 1 115 ? -14.648 3.466 10.484 1.00 96.81 115 PRO A N 1
ATOM 868 C CA . PRO A 1 115 ? -15.095 2.202 9.876 1.00 96.81 115 PRO A CA 1
ATOM 869 C C . PRO A 1 115 ? -15.533 2.281 8.399 1.00 96.81 115 PRO A C 1
ATOM 871 O O . PRO A 1 115 ? -15.748 1.252 7.752 1.00 96.81 115 PRO A O 1
ATOM 874 N N . ASP A 1 116 ? -15.687 3.490 7.854 1.00 96.00 116 ASP A N 1
ATOM 875 C CA . ASP A 1 116 ? -16.170 3.740 6.490 1.00 96.00 116 ASP A CA 1
ATOM 876 C C . ASP A 1 116 ? -15.081 4.271 5.556 1.00 96.00 116 ASP A C 1
ATOM 878 O O . ASP A 1 116 ? -15.329 4.564 4.379 1.00 96.00 116 ASP A O 1
ATOM 882 N N . GLN A 1 117 ? -13.863 4.402 6.078 1.00 96.88 117 GLN A N 1
ATOM 883 C CA . GLN A 1 117 ? -12.729 4.972 5.378 1.00 96.88 117 GLN A CA 1
ATOM 884 C C . GLN A 1 117 ? -11.710 3.895 5.018 1.00 96.88 117 GLN A C 1
ATOM 886 O O . GLN A 1 117 ? -11.254 3.109 5.843 1.00 96.88 117 GLN A O 1
ATOM 891 N N . GLU A 1 118 ? -11.301 3.884 3.754 1.00 97.44 118 GLU A N 1
ATOM 892 C CA . GLU A 1 118 ? -10.089 3.176 3.350 1.00 97.44 118 GLU A CA 1
ATOM 893 C C . GLU A 1 118 ? -8.902 4.138 3.347 1.00 97.44 118 GLU A C 1
ATOM 895 O O . GLU A 1 118 ? -9.061 5.348 3.162 1.00 97.44 118 GLU A O 1
ATOM 900 N N . ILE A 1 119 ? -7.705 3.593 3.521 1.00 98.38 119 ILE A N 1
ATOM 901 C CA . ILE A 1 119 ? -6.472 4.369 3.571 1.00 98.38 119 ILE A CA 1
ATOM 902 C C . ILE A 1 119 ? -5.822 4.322 2.194 1.00 98.38 119 ILE A C 1
ATOM 904 O O . ILE A 1 119 ? -5.486 3.256 1.680 1.00 98.38 119 ILE A O 1
ATOM 908 N N . VAL A 1 120 ? -5.648 5.486 1.587 1.00 98.25 120 VAL A N 1
ATOM 909 C CA . VAL A 1 120 ? -5.012 5.673 0.285 1.00 98.25 120 VAL A CA 1
ATOM 910 C C . VAL A 1 120 ? -3.589 6.160 0.512 1.00 98.25 120 VAL A C 1
ATOM 912 O O . VAL A 1 120 ? -3.391 7.230 1.080 1.00 98.25 120 VAL A O 1
ATOM 915 N N . VAL A 1 121 ? -2.604 5.404 0.034 1.00 98.31 121 VAL A N 1
ATOM 916 C CA . VAL A 1 121 ? -1.181 5.738 0.161 1.00 98.31 121 VAL A CA 1
ATOM 917 C C . VAL A 1 121 ? -0.613 6.103 -1.206 1.00 98.31 121 VAL A C 1
ATOM 919 O O . VAL A 1 121 ? -0.747 5.348 -2.171 1.00 98.31 121 VAL A O 1
ATOM 922 N N . LEU A 1 122 ? 0.056 7.253 -1.276 1.00 98.00 122 LEU A N 1
ATOM 923 C CA . LEU A 1 122 ? 0.811 7.743 -2.426 1.00 98.00 122 LEU A CA 1
ATOM 924 C C . LEU A 1 122 ? 2.228 8.083 -1.959 1.00 98.00 122 LEU A C 1
ATOM 926 O O . LEU A 1 122 ? 2.419 9.039 -1.218 1.00 98.00 122 LEU A O 1
ATOM 930 N N . ALA A 1 123 ? 3.229 7.320 -2.386 1.00 97.44 123 ALA A N 1
ATOM 931 C CA . ALA A 1 123 ? 4.616 7.532 -1.989 1.00 97.44 123 ALA A CA 1
ATOM 932 C C . ALA A 1 123 ? 5.500 7.808 -3.210 1.00 97.44 123 ALA A C 1
ATOM 934 O O . ALA A 1 123 ? 5.683 6.952 -4.078 1.00 97.44 123 ALA A O 1
ATOM 935 N N . LEU A 1 124 ? 6.060 9.013 -3.273 1.00 95.88 124 LEU A N 1
ATOM 936 C CA . LEU A 1 124 ? 7.004 9.456 -4.289 1.00 95.88 124 LEU A CA 1
ATOM 937 C C . LEU A 1 124 ? 8.436 9.340 -3.775 1.00 95.88 124 LEU A C 1
ATOM 939 O O . LEU A 1 124 ? 8.835 10.039 -2.848 1.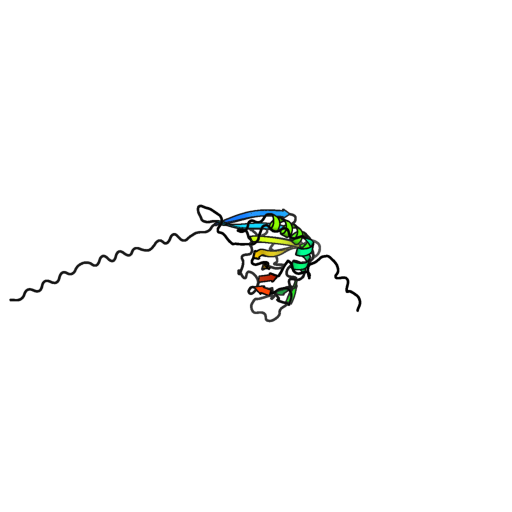00 95.88 124 LEU A O 1
ATOM 943 N N . ARG A 1 125 ? 9.264 8.556 -4.467 1.00 94.25 125 ARG A N 1
ATOM 944 C CA . ARG A 1 125 ? 10.719 8.567 -4.273 1.00 94.25 125 ARG A CA 1
ATOM 945 C C . ARG A 1 125 ? 11.416 9.327 -5.392 1.00 94.25 125 ARG A C 1
ATOM 947 O O . ARG A 1 125 ? 11.085 9.165 -6.566 1.00 94.25 125 ARG A O 1
ATOM 954 N N . LYS A 1 126 ? 12.427 10.121 -5.043 1.00 92.50 126 LYS A N 1
ATOM 955 C CA . LYS A 1 126 ? 13.367 10.721 -6.000 1.00 92.50 126 LYS A CA 1
ATOM 956 C C . LYS A 1 126 ? 14.605 9.829 -6.103 1.00 92.50 126 LYS A C 1
ATOM 958 O O . LYS A 1 126 ? 15.149 9.405 -5.089 1.00 92.50 126 LYS A O 1
ATOM 963 N N . GLN A 1 127 ? 15.062 9.556 -7.317 1.00 91.75 127 GLN A N 1
ATOM 964 C CA . GLN A 1 127 ? 16.320 8.858 -7.581 1.00 91.75 127 GLN A CA 1
ATOM 965 C C . GLN A 1 127 ? 17.182 9.719 -8.496 1.00 91.75 127 GLN A C 1
ATOM 967 O O . GLN A 1 127 ? 16.695 10.227 -9.506 1.00 91.75 127 GLN A O 1
ATOM 972 N N . ALA A 1 128 ? 18.450 9.901 -8.134 1.00 87.75 128 ALA A N 1
ATOM 973 C CA . ALA A 1 128 ? 19.421 10.555 -8.997 1.00 87.75 128 ALA A CA 1
ATOM 974 C C . ALA A 1 128 ? 19.778 9.641 -10.179 1.00 87.75 128 ALA A C 1
ATOM 976 O O . ALA A 1 128 ? 19.995 8.442 -10.013 1.00 87.75 128 ALA A O 1
ATOM 977 N N . GLN A 1 129 ? 19.831 10.227 -11.366 1.00 84.44 129 GLN A N 1
ATOM 978 C CA . GLN A 1 129 ? 20.211 9.617 -12.626 1.00 84.44 129 GLN A CA 1
ATOM 979 C C . GLN A 1 129 ? 21.256 10.545 -13.268 1.00 84.44 129 GLN A C 1
ATOM 981 O O . GLN A 1 129 ? 20.994 11.727 -13.478 1.00 84.44 129 GLN A O 1
ATOM 986 N N . HIS A 1 130 ? 22.461 10.033 -13.524 1.00 82.69 130 HIS A N 1
ATOM 987 C CA . HIS A 1 130 ? 23.575 10.798 -14.113 1.00 82.69 130 HIS A CA 1
ATOM 988 C C . HIS A 1 130 ? 23.918 12.117 -13.380 1.00 82.69 130 HIS A C 1
ATOM 990 O O . HIS A 1 130 ? 24.116 13.152 -14.008 1.00 82.69 130 HIS A O 1
ATOM 996 N N . GLY A 1 131 ? 23.964 12.097 -12.043 1.00 76.19 131 GLY A N 1
ATOM 997 C CA . GLY A 1 131 ? 24.489 13.190 -11.205 1.00 76.19 131 GLY A CA 1
ATOM 998 C C . GLY A 1 131 ? 23.586 14.422 -11.039 1.00 76.19 131 GLY A C 1
ATOM 999 O O . GLY A 1 131 ? 23.447 14.905 -9.922 1.00 76.19 131 GLY A O 1
ATOM 1000 N N . LEU A 1 132 ? 22.928 14.894 -12.103 1.00 77.50 132 LEU A N 1
ATOM 1001 C CA . LEU A 1 132 ? 22.139 16.141 -12.104 1.00 77.50 132 LEU A CA 1
ATOM 1002 C C . LEU A 1 132 ? 20.644 15.937 -12.389 1.00 77.50 132 LEU A C 1
ATOM 1004 O O . LEU A 1 132 ? 19.829 16.814 -12.101 1.00 77.50 132 LEU A O 1
ATOM 1008 N N . PHE A 1 133 ? 20.238 14.785 -12.930 1.00 83.94 133 PHE A N 1
ATOM 1009 C CA . PHE A 1 133 ? 18.836 14.540 -13.253 1.00 83.94 133 PHE A CA 1
ATOM 1010 C C . PHE A 1 133 ? 18.174 13.680 -12.187 1.00 83.94 133 PHE A C 1
ATOM 1012 O O . PHE A 1 133 ? 18.545 12.537 -11.962 1.00 83.94 133 PHE A O 1
ATOM 1019 N N . HIS A 1 134 ? 17.125 14.189 -11.552 1.00 88.12 134 HIS A N 1
ATOM 1020 C CA . HIS A 1 134 ? 16.290 13.360 -10.686 1.00 88.12 134 HIS A CA 1
ATOM 1021 C C . HIS A 1 134 ? 15.126 12.762 -11.474 1.00 88.12 134 HIS A C 1
ATOM 1023 O O . HIS A 1 134 ? 14.452 13.486 -12.209 1.00 88.12 134 HIS A O 1
ATOM 1029 N N . ARG A 1 135 ? 14.849 11.471 -11.288 1.00 91.81 135 ARG A N 1
ATOM 1030 C CA . ARG A 1 135 ? 13.605 10.822 -11.721 1.00 91.81 135 ARG A CA 1
ATOM 1031 C C . ARG A 1 135 ? 12.744 10.525 -10.497 1.00 91.81 135 ARG A C 1
ATOM 1033 O O . ARG A 1 135 ? 13.260 10.109 -9.459 1.00 91.81 135 ARG A O 1
ATOM 1040 N N . LYS A 1 136 ? 11.444 10.797 -10.599 1.00 93.56 136 LYS A N 1
ATOM 1041 C CA . LYS A 1 136 ? 10.465 10.492 -9.551 1.00 93.56 136 LYS A CA 1
ATOM 1042 C C . LYS A 1 136 ? 9.807 9.150 -9.858 1.00 93.56 136 LYS A C 1
ATOM 1044 O O . LYS A 1 136 ? 9.508 8.876 -11.018 1.00 93.56 136 LYS A O 1
ATOM 1049 N N . PHE A 1 137 ? 9.568 8.349 -8.831 1.00 95.38 137 PHE A N 1
ATOM 1050 C CA . PHE A 1 137 ? 8.860 7.077 -8.931 1.00 95.38 137 PHE A CA 1
ATOM 1051 C C . PHE A 1 137 ? 7.749 7.024 -7.886 1.00 95.38 137 PHE A C 1
ATOM 1053 O O . PHE A 1 137 ? 7.991 7.363 -6.729 1.00 95.38 137 PHE A O 1
ATOM 1060 N N . LEU A 1 138 ? 6.556 6.610 -8.300 1.00 96.19 138 LEU A N 1
ATOM 1061 C CA . LEU A 1 138 ? 5.361 6.492 -7.476 1.00 96.19 138 LEU A CA 1
ATOM 1062 C C . LEU A 1 138 ? 5.115 5.031 -7.100 1.00 96.19 138 LEU A C 1
ATOM 1064 O O . LEU A 1 138 ? 5.005 4.166 -7.971 1.00 96.19 138 LEU A O 1
ATOM 1068 N N . THR A 1 139 ? 4.941 4.788 -5.809 1.00 97.75 139 THR A N 1
ATOM 1069 C CA . THR A 1 139 ? 4.299 3.586 -5.281 1.00 97.75 139 THR A CA 1
ATOM 1070 C C . THR A 1 139 ? 2.968 4.005 -4.670 1.00 97.75 139 THR A C 1
ATOM 1072 O O . THR A 1 139 ? 2.930 4.906 -3.836 1.00 97.75 139 THR A O 1
ATOM 1075 N N . SER A 1 140 ? 1.870 3.392 -5.107 1.00 97.88 140 SER A N 1
ATOM 1076 C CA . SER A 1 140 ? 0.524 3.750 -4.656 1.00 97.88 140 SER A CA 1
ATOM 1077 C C . SER A 1 140 ? 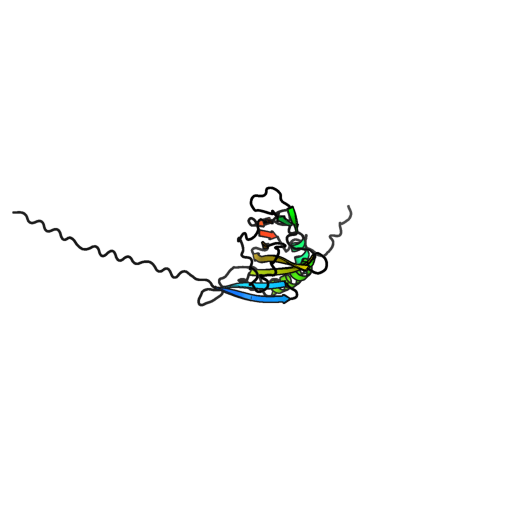-0.335 2.521 -4.405 1.00 97.88 140 SER A C 1
ATOM 1079 O O . SER A 1 140 ? -0.446 1.656 -5.285 1.00 97.88 140 SER A O 1
ATOM 1081 N N . PHE A 1 141 ? -0.995 2.479 -3.253 1.00 98.44 141 PHE A N 1
ATOM 1082 C CA . PHE A 1 141 ? -1.872 1.379 -2.866 1.00 98.44 141 PHE A CA 1
ATOM 1083 C C . PHE A 1 141 ? -3.007 1.841 -1.947 1.00 98.44 141 PHE A C 1
ATOM 1085 O O . PHE A 1 141 ? -2.961 2.930 -1.376 1.00 98.44 141 PHE A O 1
ATOM 1092 N N . VAL A 1 142 ? -4.033 1.003 -1.827 1.00 98.31 142 VAL A N 1
ATOM 1093 C CA . VAL A 1 142 ? -5.107 1.146 -0.834 1.00 98.31 142 VAL A CA 1
ATOM 1094 C C . VAL A 1 142 ? -4.923 0.095 0.252 1.00 98.31 142 VAL A C 1
ATOM 1096 O O . VAL A 1 142 ? -4.568 -1.041 -0.063 1.00 98.31 142 VAL A O 1
ATOM 1099 N N . SER A 1 143 ? -5.192 0.451 1.505 1.00 98.56 143 SER A N 1
ATOM 1100 C CA . SER A 1 143 ? -5.219 -0.483 2.627 1.00 98.56 143 SER A CA 1
ATOM 1101 C C . SER A 1 143 ? -6.441 -0.281 3.520 1.00 98.56 143 SER A C 1
ATOM 1103 O O . SER A 1 143 ? -6.947 0.834 3.661 1.00 98.56 143 SER A O 1
ATOM 1105 N N . TYR A 1 144 ? -6.934 -1.374 4.097 1.00 98.44 144 TYR A N 1
ATOM 1106 C CA . TYR A 1 144 ? -8.001 -1.368 5.094 1.00 98.44 144 TYR A CA 1
ATOM 1107 C C . TYR A 1 144 ? -7.998 -2.654 5.929 1.00 98.44 144 TYR A C 1
ATOM 1109 O O . TYR A 1 144 ? -7.392 -3.658 5.542 1.00 98.44 144 TYR A O 1
ATOM 1117 N N . LEU A 1 145 ? -8.700 -2.626 7.065 1.00 98.44 145 LEU A N 1
ATOM 1118 C CA . LEU A 1 145 ? -8.921 -3.791 7.925 1.00 98.44 145 LEU A CA 1
ATOM 1119 C C . LEU A 1 145 ? -10.331 -4.341 7.734 1.00 98.44 145 LEU A C 1
ATOM 1121 O O . LEU A 1 145 ? -11.297 -3.579 7.720 1.00 98.44 145 LEU A O 1
ATOM 1125 N N . LYS A 1 146 ? -10.462 -5.659 7.585 1.00 98.06 146 LYS A N 1
ATOM 1126 C CA . LYS A 1 146 ? -11.760 -6.331 7.474 1.00 98.06 146 LYS A CA 1
ATOM 1127 C C . LYS A 1 146 ? -11.640 -7.808 7.840 1.00 98.06 146 LYS A C 1
ATOM 1129 O O . LYS A 1 146 ? -10.742 -8.484 7.348 1.00 98.06 146 LYS A O 1
ATOM 1134 N N . GLN A 1 147 ? -12.576 -8.326 8.632 1.00 97.44 147 GLN A N 1
ATOM 1135 C CA . GLN A 1 147 ? -12.620 -9.731 9.063 1.00 97.44 147 GLN A CA 1
ATOM 1136 C C . GLN A 1 147 ? -11.319 -10.189 9.743 1.00 97.44 147 GLN A C 1
ATOM 1138 O O . GLN A 1 147 ? -10.774 -11.243 9.422 1.00 97.44 147 GLN A O 1
ATOM 1143 N N . GLY A 1 148 ? -10.767 -9.361 10.628 1.00 97.06 148 GLY A N 1
ATOM 1144 C CA . GLY A 1 148 ? -9.503 -9.608 11.319 1.00 97.06 148 GLY A CA 1
ATOM 1145 C C . GLY A 1 148 ? -8.255 -9.529 10.437 1.00 97.06 148 GLY A C 1
ATOM 1146 O O . GLY A 1 148 ? -7.150 -9.637 10.961 1.00 97.06 148 GLY A O 1
ATOM 1147 N N . GLN A 1 149 ? -8.396 -9.308 9.128 1.00 98.44 149 GLN A N 1
ATOM 1148 C CA . GLN A 1 149 ? -7.296 -9.293 8.167 1.00 98.44 149 GLN A CA 1
ATOM 1149 C C . GLN A 1 149 ? -7.013 -7.885 7.652 1.00 98.44 149 GLN A C 1
ATOM 1151 O O . GLN A 1 149 ? -7.902 -7.038 7.544 1.00 98.44 149 GLN A O 1
ATOM 1156 N N . MET A 1 150 ? -5.754 -7.646 7.302 1.00 98.62 150 MET A N 1
ATOM 1157 C CA . MET A 1 150 ? -5.315 -6.423 6.647 1.00 98.62 150 MET A CA 1
ATOM 1158 C C . MET A 1 150 ? -5.208 -6.663 5.152 1.00 98.62 150 MET A C 1
ATOM 1160 O O . MET A 1 150 ? -4.557 -7.611 4.717 1.00 98.62 150 MET A O 1
ATOM 1164 N N . TYR A 1 151 ? -5.846 -5.797 4.376 1.00 98.62 151 TYR A N 1
ATOM 1165 C CA . TYR A 1 151 ? -5.839 -5.849 2.924 1.00 98.62 151 TYR A CA 1
ATOM 1166 C C . TYR A 1 151 ? -4.920 -4.766 2.360 1.00 98.62 151 TYR A C 1
ATOM 1168 O O . TYR A 1 151 ? -4.865 -3.649 2.881 1.00 98.62 151 TYR A O 1
ATOM 1176 N N . PHE A 1 152 ? -4.246 -5.085 1.258 1.00 98.56 152 PHE A N 1
ATOM 1177 C CA . PHE A 1 152 ? -3.436 -4.163 0.465 1.00 98.56 152 PHE A CA 1
ATOM 1178 C C . PHE A 1 152 ? -3.738 -4.361 -1.016 1.00 98.56 152 PHE A C 1
ATOM 1180 O O . PHE A 1 152 ? -3.658 -5.484 -1.502 1.00 98.56 152 PHE A O 1
ATOM 1187 N N . PHE A 1 153 ? -4.041 -3.285 -1.741 1.00 98.38 153 PHE A N 1
ATOM 1188 C CA . PHE A 1 153 ? -4.285 -3.297 -3.187 1.00 98.38 153 PHE A CA 1
ATOM 1189 C C . PHE A 1 153 ? -3.324 -2.341 -3.891 1.00 98.38 153 PHE A C 1
ATOM 1191 O O . PHE A 1 153 ? -3.485 -1.122 -3.806 1.00 98.38 153 PHE A O 1
ATOM 1198 N N . PHE A 1 154 ? -2.327 -2.887 -4.586 1.00 97.94 154 PHE A N 1
ATOM 1199 C CA . PHE A 1 154 ? -1.265 -2.124 -5.241 1.00 97.94 154 PHE A CA 1
ATOM 1200 C C . PHE A 1 154 ? -1.661 -1.713 -6.655 1.00 97.94 154 PHE A C 1
ATOM 1202 O O . PHE A 1 154 ? -1.730 -2.539 -7.553 1.00 97.94 154 PHE A O 1
ATOM 1209 N N . SER A 1 155 ? -1.843 -0.416 -6.886 1.00 97.31 155 SER A N 1
ATOM 1210 C CA . SER A 1 155 ? -2.135 0.096 -8.231 1.00 97.31 155 SER A CA 1
ATOM 1211 C C . SER A 1 155 ? -0.851 0.309 -9.041 1.00 97.31 155 SER A C 1
ATOM 1213 O O . SER A 1 155 ? -0.785 -0.030 -10.223 1.00 97.31 155 SER A O 1
ATOM 1215 N N . ARG A 1 156 ? 0.191 0.859 -8.399 1.00 96.75 156 ARG A N 1
ATOM 1216 C CA . ARG A 1 156 ? 1.487 1.193 -9.014 1.00 96.75 156 ARG A CA 1
ATOM 1217 C C . ARG A 1 156 ? 2.621 0.897 -8.045 1.00 96.75 156 ARG A C 1
ATOM 1219 O O . ARG A 1 156 ? 2.508 1.211 -6.862 1.00 96.75 156 ARG A O 1
ATOM 1226 N N . VAL A 1 157 ? 3.721 0.354 -8.558 1.00 96.88 157 VAL A N 1
ATOM 1227 C CA . VAL A 1 157 ? 4.949 0.097 -7.794 1.00 96.88 157 VAL A CA 1
ATOM 1228 C C . VAL A 1 157 ? 6.134 0.609 -8.597 1.00 96.88 157 VAL A C 1
ATOM 1230 O O . VAL A 1 157 ? 6.379 0.144 -9.708 1.00 96.88 157 VAL A O 1
ATOM 1233 N N . GLU A 1 158 ? 6.847 1.594 -8.050 1.00 95.38 158 GLU A N 1
ATOM 1234 C CA . GLU A 1 158 ? 7.956 2.271 -8.732 1.00 95.38 158 GLU A CA 1
ATOM 1235 C C . GLU A 1 158 ? 7.607 2.761 -10.150 1.00 95.38 158 GLU A C 1
ATOM 1237 O O . GLU A 1 158 ? 8.395 2.643 -11.094 1.00 95.38 158 GLU A O 1
ATOM 1242 N N . TRP A 1 159 ? 6.402 3.301 -10.320 1.00 94.88 159 TRP A N 1
ATOM 1243 C CA . TRP A 1 159 ? 5.957 3.830 -11.601 1.00 94.88 159 TRP A CA 1
ATOM 1244 C C . TRP A 1 159 ? 6.633 5.181 -11.871 1.00 94.88 159 TRP A C 1
ATOM 1246 O O . TRP A 1 159 ? 6.534 6.077 -11.029 1.00 94.88 159 TRP A O 1
ATOM 1256 N N . PRO A 1 160 ? 7.347 5.360 -12.994 1.00 93.56 160 PRO A N 1
ATOM 1257 C CA . PRO A 1 160 ? 8.032 6.613 -13.273 1.00 93.56 160 PRO A CA 1
ATOM 1258 C C . PRO A 1 160 ? 7.020 7.746 -13.463 1.00 93.56 160 PRO A C 1
ATOM 1260 O O . PRO A 1 160 ? 6.106 7.636 -14.270 1.00 93.56 160 PRO A O 1
ATOM 1263 N N . VAL A 1 161 ? 7.214 8.847 -12.739 1.00 91.88 161 VAL A N 1
ATOM 1264 C CA . VAL A 1 161 ? 6.391 10.052 -12.877 1.00 91.88 161 VAL A CA 1
ATOM 1265 C C . VAL A 1 161 ? 7.091 11.010 -13.830 1.00 91.88 161 VAL A C 1
ATOM 1267 O O . VAL A 1 161 ? 8.202 11.476 -13.549 1.00 91.88 161 VAL A O 1
ATOM 1270 N N . ASP A 1 162 ? 6.442 11.307 -14.952 1.00 84.06 162 ASP A N 1
ATOM 1271 C CA . ASP A 1 162 ? 6.971 12.236 -15.945 1.00 84.06 162 ASP A CA 1
ATOM 1272 C C . ASP A 1 162 ? 7.055 13.657 -15.381 1.00 84.06 162 ASP A C 1
ATOM 1274 O O . ASP A 1 162 ? 6.105 14.181 -14.798 1.00 84.06 162 ASP A O 1
ATOM 1278 N N . LYS A 1 163 ? 8.203 14.314 -15.587 1.00 67.88 163 LYS A N 1
ATOM 1279 C CA . LYS A 1 163 ? 8.449 15.683 -15.099 1.00 67.88 163 LYS A CA 1
ATOM 1280 C C . LYS A 1 163 ? 7.463 16.698 -15.677 1.00 67.88 163 LYS A C 1
ATOM 1282 O O . LYS A 1 163 ? 7.094 17.636 -14.982 1.00 67.88 163 LYS A O 1
ATOM 1287 N N . ASN A 1 164 ? 7.004 16.472 -16.907 1.00 66.19 164 ASN A N 1
ATOM 1288 C CA . ASN A 1 164 ? 6.054 17.349 -17.595 1.00 66.19 164 ASN A CA 1
ATOM 1289 C C . ASN A 1 164 ? 4.639 17.272 -17.000 1.00 66.19 164 ASN A C 1
ATOM 1291 O O . ASN A 1 164 ? 3.828 18.148 -17.261 1.00 66.19 164 ASN A O 1
ATOM 1295 N N . ARG A 1 165 ? 4.361 16.252 -16.176 1.00 64.12 165 ARG A N 1
ATOM 1296 C CA . ARG A 1 165 ? 3.104 16.071 -15.436 1.00 64.12 165 ARG A CA 1
ATOM 1297 C C . ARG A 1 165 ? 3.255 16.384 -13.950 1.00 64.12 165 ARG A C 1
ATOM 1299 O O . ARG A 1 165 ? 2.428 15.990 -13.140 1.00 64.12 165 ARG A O 1
ATOM 1306 N N . ALA A 1 166 ? 4.325 17.077 -13.555 1.00 55.25 166 ALA A N 1
ATOM 1307 C CA . ALA A 1 166 ? 4.604 17.361 -12.148 1.00 55.25 166 ALA A CA 1
ATOM 1308 C C . ALA A 1 166 ? 3.590 18.317 -11.483 1.00 55.25 166 ALA A C 1
ATOM 1310 O O . ALA A 1 166 ? 3.625 18.436 -10.260 1.00 55.25 166 ALA A O 1
ATOM 1311 N N . GLY A 1 167 ? 2.713 18.963 -12.263 1.00 60.56 167 GLY A N 1
ATOM 1312 C CA . GLY A 1 167 ? 1.547 19.710 -11.777 1.00 60.56 167 GLY A CA 1
ATOM 1313 C C . GLY A 1 167 ? 0.222 18.938 -11.844 1.00 60.56 167 GLY A C 1
ATOM 1314 O O . GLY A 1 167 ? -0.772 19.411 -11.299 1.00 60.56 167 GLY A O 1
ATOM 1315 N N . ASP A 1 168 ? 0.194 17.758 -12.472 1.00 68.94 168 ASP A N 1
ATOM 1316 C CA . ASP A 1 168 ? -1.017 16.945 -12.567 1.00 68.94 168 ASP A CA 1
ATOM 1317 C C . ASP A 1 168 ? -1.260 16.201 -11.249 1.00 68.94 168 ASP A C 1
ATOM 1319 O O . ASP A 1 168 ? -0.334 15.717 -10.587 1.00 68.94 168 ASP A O 1
ATOM 1323 N N . ARG A 1 169 ? -2.536 16.073 -10.871 1.00 85.44 169 ARG A N 1
ATOM 1324 C CA . ARG A 1 169 ? -2.957 15.270 -9.719 1.00 85.44 169 ARG A CA 1
ATOM 1325 C C . ARG A 1 169 ? -2.421 13.843 -9.878 1.00 85.44 169 ARG A C 1
ATOM 1327 O O . ARG A 1 169 ? -2.708 13.181 -10.875 1.00 85.44 169 ARG A O 1
ATOM 1334 N N . LEU A 1 170 ? -1.665 13.363 -8.885 1.00 90.75 170 LEU A N 1
ATOM 1335 C CA . LEU A 1 170 ? -1.168 11.985 -8.886 1.00 90.75 170 LEU A CA 1
ATOM 1336 C C . LEU A 1 170 ? -2.349 11.009 -8.989 1.00 90.75 170 LEU A C 1
ATOM 1338 O O . LEU A 1 170 ? -3.369 11.220 -8.326 1.00 90.75 170 LEU A O 1
ATOM 1342 N N . PRO A 1 171 ? -2.227 9.941 -9.794 1.00 91.69 171 PRO A N 1
ATOM 1343 C CA . PRO A 1 171 ? -3.317 9.004 -9.981 1.00 91.69 171 PRO A CA 1
ATOM 1344 C C . PRO A 1 171 ? -3.559 8.235 -8.683 1.00 91.69 171 PRO A C 1
ATOM 1346 O O . PRO A 1 171 ? -2.674 7.547 -8.171 1.00 91.69 171 PRO A O 1
ATOM 1349 N N . GLU A 1 172 ? -4.768 8.359 -8.150 1.00 94.25 172 GLU A N 1
ATOM 1350 C CA . GLU A 1 172 ? -5.134 7.696 -6.908 1.00 94.25 172 GLU A CA 1
ATOM 1351 C C . GLU A 1 172 ? -5.483 6.225 -7.162 1.00 94.25 172 GLU A C 1
ATOM 1353 O O . GLU A 1 172 ? -6.203 5.919 -8.114 1.00 94.25 172 GLU A O 1
ATOM 1358 N N . PRO A 1 173 ? -4.998 5.299 -6.321 1.00 95.88 173 PRO A N 1
ATOM 1359 C CA . PRO A 1 173 ? -5.297 3.886 -6.471 1.00 95.88 173 PRO A CA 1
ATOM 1360 C C . PRO A 1 173 ? -6.780 3.635 -6.176 1.00 95.88 173 PRO A C 1
ATOM 1362 O O . PRO A 1 173 ? -7.345 4.212 -5.241 1.00 95.88 173 PRO A O 1
ATOM 1365 N N . GLN A 1 174 ? -7.409 2.749 -6.942 1.00 93.31 174 GLN A N 1
ATOM 1366 C CA . GLN A 1 174 ? -8.713 2.174 -6.614 1.00 93.31 174 GLN A CA 1
ATOM 1367 C C . GLN A 1 174 ? -8.560 0.665 -6.409 1.00 93.31 174 GLN A C 1
ATOM 1369 O O . GLN A 1 174 ? -7.776 0.037 -7.126 1.00 93.31 174 GLN A O 1
ATOM 1374 N N . PRO A 1 175 ? -9.277 0.057 -5.447 1.00 89.12 175 PRO A N 1
ATOM 1375 C CA . PRO A 1 175 ? -9.319 -1.395 -5.352 1.00 89.12 175 PRO A CA 1
ATOM 1376 C C . PRO A 1 175 ? -9.797 -1.996 -6.680 1.00 89.12 175 PRO A C 1
ATOM 1378 O O . PRO A 1 175 ? -10.749 -1.498 -7.275 1.00 89.12 175 PRO A O 1
ATOM 1381 N N . ASN A 1 176 ? -9.150 -3.074 -7.122 1.00 87.38 176 ASN A N 1
ATOM 1382 C CA . ASN A 1 176 ? -9.443 -3.810 -8.362 1.00 87.38 176 ASN A CA 1
ATOM 1383 C C . ASN A 1 176 ? -9.143 -3.088 -9.691 1.00 87.38 176 ASN A C 1
ATOM 1385 O O . ASN A 1 176 ? -9.274 -3.720 -10.739 1.00 87.38 176 ASN A O 1
ATOM 1389 N N . ASP A 1 177 ? -8.707 -1.825 -9.680 1.00 91.50 177 ASP A N 1
ATOM 1390 C CA . ASP A 1 177 ? -8.259 -1.148 -10.901 1.00 91.50 177 ASP A CA 1
ATOM 1391 C C . ASP A 1 177 ? -6.826 -1.554 -11.263 1.00 91.50 177 ASP A C 1
ATOM 1393 O O . ASP A 1 177 ? -5.894 -1.347 -10.483 1.00 91.50 177 ASP A O 1
ATOM 1397 N N . ARG A 1 178 ? -6.635 -2.094 -12.471 1.00 92.19 178 ARG A N 1
ATOM 1398 C CA . ARG A 1 178 ? -5.346 -2.615 -12.938 1.00 92.19 178 ARG A CA 1
ATOM 1399 C C . ARG A 1 178 ? -4.557 -1.557 -13.701 1.00 92.19 178 ARG A C 1
ATOM 1401 O O . ARG A 1 178 ? -4.377 -1.642 -14.914 1.00 92.19 178 ARG A O 1
ATOM 1408 N N . ALA A 1 179 ? -4.017 -0.590 -12.969 1.00 92.12 179 ALA A N 1
ATOM 1409 C CA . ALA A 1 179 ? -3.261 0.514 -13.565 1.00 92.12 179 ALA A CA 1
ATOM 1410 C C . ALA A 1 179 ? -1.856 0.134 -14.082 1.00 92.12 179 ALA A C 1
ATOM 1412 O O . ALA A 1 179 ? -1.239 0.912 -14.811 1.00 92.12 179 ALA A O 1
ATOM 1413 N N . MET A 1 180 ? -1.324 -1.029 -13.689 1.00 93.88 180 MET A N 1
ATOM 1414 C CA . MET A 1 180 ? 0.009 -1.507 -14.071 1.00 93.88 180 MET A CA 1
ATOM 1415 C C . MET A 1 180 ? 0.000 -3.039 -14.233 1.00 93.88 180 MET A C 1
ATOM 1417 O O . MET A 1 180 ? -0.717 -3.713 -13.488 1.00 93.88 180 MET A O 1
ATOM 1421 N N . PRO A 1 181 ? 0.784 -3.631 -15.158 1.00 95.00 181 PRO A N 1
ATOM 1422 C CA . PRO A 1 181 ? 0.897 -5.086 -15.298 1.00 95.00 181 PRO A CA 1
ATOM 1423 C C . PRO A 1 181 ? 1.767 -5.687 -14.179 1.00 95.00 181 PRO A C 1
ATOM 1425 O O . PRO A 1 181 ? 2.873 -6.176 -14.406 1.00 95.00 181 PRO A O 1
ATOM 1428 N N . ILE A 1 182 ? 1.252 -5.624 -12.953 1.00 96.00 182 ILE A N 1
ATOM 1429 C CA . ILE A 1 182 ? 1.804 -6.287 -11.772 1.00 96.00 182 ILE A CA 1
ATOM 1430 C C . ILE A 1 182 ? 0.818 -7.315 -11.247 1.00 96.00 182 ILE A C 1
ATOM 1432 O O . ILE A 1 182 ? -0.396 -7.098 -11.288 1.00 96.00 182 ILE A O 1
ATOM 1436 N N . ASP A 1 183 ? 1.365 -8.409 -10.741 1.00 97.12 183 ASP A N 1
ATOM 1437 C CA . ASP A 1 183 ? 0.632 -9.455 -10.054 1.00 97.12 183 ASP A CA 1
ATOM 1438 C C . ASP A 1 183 ? 1.264 -9.635 -8.668 1.00 97.12 183 ASP A C 1
ATOM 1440 O O . ASP A 1 183 ? 2.463 -9.848 -8.545 1.00 97.12 183 ASP A O 1
ATOM 1444 N N . THR A 1 184 ? 0.475 -9.546 -7.607 1.00 97.19 184 THR A N 1
ATOM 1445 C CA . THR A 1 184 ? 0.935 -9.872 -6.254 1.00 97.19 184 THR A CA 1
ATOM 1446 C C . THR A 1 184 ? 1.260 -11.357 -6.130 1.00 97.19 184 THR A C 1
ATOM 1448 O O . THR A 1 184 ? 0.639 -12.216 -6.780 1.00 97.19 184 THR A O 1
ATOM 1451 N N . VAL A 1 185 ? 2.242 -11.657 -5.287 1.00 97.56 185 VAL A N 1
ATOM 1452 C CA . VAL A 1 185 ? 2.703 -13.015 -5.005 1.00 97.56 185 VAL A CA 1
ATOM 1453 C C . VAL A 1 185 ? 2.081 -13.476 -3.689 1.00 97.56 185 VAL A C 1
ATOM 1455 O O . VAL A 1 185 ? 2.091 -12.747 -2.702 1.00 97.56 185 VAL A O 1
ATOM 1458 N N . GLY A 1 186 ? 1.495 -14.674 -3.697 1.00 96.44 186 GLY A N 1
ATOM 1459 C CA . GLY A 1 186 ? 0.991 -15.317 -2.486 1.00 96.44 186 GLY A CA 1
ATOM 1460 C C . GLY A 1 186 ? 2.019 -16.283 -1.907 1.00 96.44 186 GLY A C 1
ATOM 1461 O O . GLY A 1 186 ? 2.811 -16.853 -2.658 1.00 96.44 186 GLY A O 1
ATOM 1462 N N . ASN A 1 187 ? 1.979 -16.472 -0.594 1.00 96.56 187 ASN A N 1
ATOM 1463 C CA . ASN A 1 187 ? 2.754 -17.466 0.151 1.00 96.56 187 ASN A CA 1
ATOM 1464 C C . ASN A 1 187 ? 2.008 -17.830 1.453 1.00 96.56 187 ASN A C 1
ATOM 1466 O O . ASN A 1 187 ? 0.856 -17.430 1.629 1.00 96.56 187 ASN A O 1
ATOM 1470 N N . ASP A 1 188 ? 2.655 -18.559 2.365 1.00 97.06 188 ASP A N 1
ATOM 1471 C CA . ASP A 1 188 ? 2.049 -19.004 3.633 1.00 97.06 188 ASP A CA 1
ATOM 1472 C C . ASP A 1 188 ? 1.564 -17.845 4.523 1.00 97.06 188 ASP A C 1
ATOM 1474 O O . ASP A 1 188 ? 0.644 -18.003 5.322 1.00 97.06 188 ASP A O 1
ATOM 1478 N N . THR A 1 189 ? 2.155 -16.661 4.360 1.00 97.88 189 THR A N 1
ATOM 1479 C CA . THR A 1 189 ? 1.833 -15.454 5.128 1.00 97.88 189 THR A CA 1
ATOM 1480 C C . THR A 1 189 ? 0.833 -14.554 4.394 1.00 97.88 189 THR A C 1
ATOM 1482 O O . THR A 1 189 ? -0.054 -13.967 5.017 1.00 97.88 189 THR A O 1
ATOM 1485 N N . TYR A 1 190 ? 0.951 -14.432 3.068 1.00 98.44 190 TYR A N 1
ATOM 1486 C CA . TYR A 1 190 ? 0.148 -13.523 2.246 1.00 98.44 190 TYR A CA 1
ATOM 1487 C C . TYR A 1 190 ? -0.791 -14.294 1.321 1.00 98.44 190 TYR A C 1
ATOM 1489 O O . TYR A 1 190 ? -0.370 -14.973 0.384 1.00 98.44 190 TYR A O 1
ATOM 1497 N N . THR A 1 191 ? -2.096 -14.118 1.517 1.00 98.50 191 THR A N 1
ATOM 1498 C CA . THR A 1 191 ? -3.114 -14.686 0.626 1.00 98.50 191 THR A CA 1
ATOM 1499 C C . THR A 1 191 ? -3.465 -13.690 -0.475 1.00 98.50 191 THR A C 1
ATOM 1501 O O . THR A 1 191 ? -3.789 -12.536 -0.194 1.00 98.50 191 THR A O 1
ATOM 1504 N N . LYS A 1 192 ? -3.466 -14.125 -1.738 1.00 97.81 192 LYS A N 1
ATOM 1505 C CA . LYS A 1 192 ? -3.853 -13.266 -2.868 1.00 97.81 192 LYS A CA 1
ATOM 1506 C C . LYS A 1 192 ? -5.334 -12.892 -2.841 1.00 97.81 192 LYS A C 1
ATOM 1508 O O . LYS A 1 192 ? -6.196 -13.713 -2.536 1.00 97.81 192 LYS A O 1
ATOM 1513 N N . VAL A 1 193 ? -5.620 -11.664 -3.260 1.00 97.19 193 VAL A N 1
ATOM 1514 C CA . VAL A 1 193 ? -6.958 -11.102 -3.464 1.00 97.19 193 VAL A CA 1
ATOM 1515 C C . VAL A 1 193 ? -6.987 -10.451 -4.848 1.00 97.19 193 VAL A C 1
ATOM 1517 O O . VAL A 1 193 ? -6.691 -9.271 -5.024 1.00 97.19 193 VAL A O 1
ATOM 1520 N N . GLY A 1 194 ? -7.291 -11.254 -5.867 1.00 95.50 194 GLY A N 1
ATOM 1521 C CA . GLY A 1 194 ? -7.209 -10.830 -7.265 1.00 95.50 194 GLY A CA 1
ATOM 1522 C C . GLY A 1 194 ? -5.767 -10.720 -7.779 1.00 95.50 194 GLY A C 1
ATOM 1523 O O . GLY A 1 194 ? -4.856 -11.387 -7.286 1.00 95.50 194 GLY A O 1
ATOM 1524 N N . ALA A 1 195 ? -5.562 -9.903 -8.817 1.00 95.31 195 ALA A N 1
ATOM 1525 C CA . ALA A 1 195 ? -4.243 -9.721 -9.424 1.00 95.31 195 ALA A CA 1
ATOM 1526 C C . ALA A 1 195 ? -3.324 -8.875 -8.532 1.00 95.31 195 ALA A C 1
ATOM 1528 O O . ALA A 1 195 ? -2.191 -9.255 -8.267 1.00 95.31 195 ALA A O 1
ATOM 1529 N N . GLN A 1 196 ? -3.828 -7.751 -8.029 1.00 97.06 196 GLN A N 1
ATOM 1530 C CA . GLN A 1 196 ? -3.028 -6.711 -7.379 1.00 97.06 196 GLN A CA 1
ATOM 1531 C C . GLN A 1 196 ? -3.261 -6.585 -5.869 1.00 97.06 196 GLN A C 1
ATOM 1533 O O . GLN A 1 196 ? -2.728 -5.672 -5.237 1.00 97.06 196 GLN A O 1
ATOM 1538 N N . GLY A 1 197 ? -4.077 -7.470 -5.297 1.00 98.00 197 GLY A N 1
ATOM 1539 C CA . GLY A 1 197 ? -4.409 -7.458 -3.883 1.00 98.00 197 GLY A CA 1
ATOM 1540 C C . GLY A 1 197 ? -3.760 -8.601 -3.117 1.00 98.00 197 GLY A C 1
ATOM 1541 O O . GLY A 1 197 ? -3.675 -9.722 -3.613 1.00 98.00 197 GLY A O 1
ATOM 1542 N N . VAL A 1 198 ? -3.372 -8.331 -1.877 1.00 98.38 198 VAL A N 1
ATOM 1543 C CA . VAL A 1 198 ? -3.045 -9.348 -0.872 1.00 98.38 198 VAL A CA 1
ATOM 1544 C C . VAL A 1 198 ? -3.783 -9.049 0.420 1.00 98.38 198 VAL A C 1
ATOM 1546 O O . VAL A 1 198 ? -4.099 -7.896 0.722 1.00 98.38 198 VAL A O 1
ATOM 1549 N N . ARG A 1 199 ? -4.037 -10.098 1.191 1.00 98.44 199 ARG A N 1
ATOM 1550 C CA . ARG A 1 199 ? -4.500 -10.006 2.569 1.00 98.44 199 ARG A CA 1
ATOM 1551 C C . ARG A 1 199 ? -3.602 -10.819 3.484 1.00 98.44 199 ARG A C 1
ATOM 1553 O O . ARG A 1 199 ? -3.043 -11.836 3.069 1.00 98.44 199 ARG A O 1
ATOM 1560 N N . VAL A 1 200 ? -3.494 -10.368 4.722 1.00 98.50 200 VAL A N 1
ATOM 1561 C CA . VAL A 1 200 ? -2.621 -10.951 5.740 1.00 98.50 200 VAL A CA 1
ATOM 1562 C C . VAL A 1 200 ? -3.290 -10.877 7.106 1.00 98.50 200 VAL A C 1
ATOM 1564 O O . VAL A 1 200 ? -3.993 -9.909 7.413 1.00 98.50 200 VAL A O 1
ATOM 1567 N N . ASP A 1 201 ? -3.071 -11.897 7.931 1.00 98.19 201 ASP A N 1
ATOM 1568 C CA . ASP A 1 201 ? -3.367 -11.808 9.357 1.00 98.19 201 ASP A CA 1
ATOM 1569 C C . ASP A 1 201 ? -2.305 -10.932 10.032 1.00 98.19 201 ASP A C 1
ATOM 1571 O O . ASP A 1 201 ? -1.205 -11.376 10.358 1.00 98.19 201 ASP A O 1
ATOM 1575 N N . TRP A 1 202 ? -2.627 -9.654 10.215 1.00 97.06 202 TRP A N 1
ATOM 1576 C CA . TRP A 1 202 ? -1.706 -8.675 10.790 1.00 97.06 202 TRP A CA 1
ATOM 1577 C C . TRP A 1 202 ? -1.431 -8.909 12.281 1.00 97.06 202 TRP A C 1
ATOM 1579 O O . TRP A 1 202 ? -0.499 -8.312 12.822 1.00 97.06 202 TRP A O 1
ATOM 1589 N N . ARG A 1 203 ? -2.225 -9.756 12.949 1.00 96.69 203 ARG A N 1
ATOM 1590 C CA . ARG A 1 203 ? -2.009 -10.165 14.343 1.00 96.69 203 ARG A CA 1
ATOM 1591 C C . ARG A 1 203 ? -1.129 -11.411 14.455 1.00 96.69 203 ARG A C 1
ATOM 1593 O O . ARG A 1 203 ? -0.846 -11.832 15.573 1.00 96.69 203 ARG A O 1
ATOM 1600 N N . SER A 1 204 ? -0.689 -11.979 13.330 1.00 96.50 204 SER A N 1
ATOM 1601 C CA . SER A 1 204 ? 0.178 -13.152 13.323 1.00 96.50 204 SER A CA 1
ATOM 1602 C C . SER A 1 204 ? 1.476 -12.895 14.104 1.00 96.50 204 SER A C 1
ATOM 1604 O O . SER A 1 204 ? 2.131 -11.869 13.879 1.00 96.50 204 SER A O 1
ATOM 1606 N N . PRO A 1 205 ? 1.907 -13.841 14.962 1.00 95.31 205 PRO A N 1
ATOM 1607 C CA . PRO A 1 205 ? 3.134 -13.710 15.747 1.00 95.31 205 PRO A CA 1
ATOM 1608 C C . PRO A 1 205 ? 4.402 -13.693 14.882 1.00 95.31 205 PRO A C 1
ATOM 1610 O O . PRO A 1 205 ? 5.474 -13.323 15.350 1.00 95.31 205 PRO A O 1
ATOM 1613 N N . THR A 1 206 ? 4.310 -14.058 13.599 1.00 94.81 206 THR A N 1
ATOM 1614 C CA . THR A 1 206 ? 5.410 -13.891 12.632 1.00 94.81 206 THR A CA 1
ATOM 1615 C C . THR A 1 206 ? 5.841 -12.426 12.482 1.00 94.81 206 THR A C 1
ATOM 1617 O O . THR A 1 206 ? 6.970 -12.164 12.077 1.00 94.81 206 THR A O 1
ATOM 1620 N N . PHE A 1 207 ? 4.974 -11.469 12.832 1.00 95.44 207 PHE A N 1
ATOM 1621 C CA . PHE A 1 207 ? 5.280 -10.036 12.804 1.00 95.44 207 PHE A CA 1
ATOM 1622 C C . PHE A 1 207 ? 5.587 -9.445 14.186 1.00 95.44 207 PHE A C 1
ATOM 1624 O O . PHE A 1 207 ? 5.537 -8.221 14.360 1.00 95.44 207 PHE A O 1
ATOM 1631 N N . ASP A 1 208 ? 5.859 -10.286 15.183 1.00 92.50 208 ASP A N 1
ATOM 1632 C CA . ASP A 1 208 ? 6.291 -9.822 16.495 1.00 92.50 208 ASP A CA 1
ATOM 1633 C C . ASP A 1 208 ? 7.746 -9.351 16.453 1.00 92.50 208 ASP A C 1
ATOM 1635 O O . ASP A 1 208 ? 8.601 -9.913 15.775 1.00 92.50 208 ASP A O 1
ATOM 1639 N N . LEU A 1 209 ? 8.025 -8.277 17.192 1.00 81.94 209 LEU A N 1
ATOM 1640 C CA . LEU A 1 209 ? 9.353 -7.657 17.250 1.00 81.94 209 LEU A CA 1
ATOM 1641 C C . LEU A 1 209 ? 10.301 -8.385 18.208 1.00 81.94 209 LEU A C 1
ATOM 1643 O O . LEU A 1 209 ? 11.499 -8.109 18.218 1.00 81.94 209 LEU A O 1
ATOM 1647 N N . ALA A 1 210 ? 9.767 -9.284 19.036 1.00 78.06 210 ALA A N 1
ATOM 1648 C CA . ALA A 1 210 ? 10.574 -10.097 19.925 1.00 78.06 210 ALA A CA 1
ATOM 1649 C C . ALA A 1 210 ? 11.202 -11.242 19.115 1.00 78.06 210 ALA A C 1
ATOM 1651 O O . ALA A 1 210 ? 10.471 -11.975 18.442 1.00 78.06 210 ALA A O 1
ATOM 1652 N N . PRO A 1 211 ? 12.531 -11.441 19.174 1.00 62.12 211 PRO A N 1
ATOM 1653 C CA . PRO A 1 211 ? 13.125 -12.635 18.601 1.00 62.12 211 PRO A CA 1
ATOM 1654 C C . PRO A 1 211 ? 12.494 -13.840 19.298 1.00 62.12 211 PRO A C 1
ATOM 1656 O O . PRO A 1 211 ? 12.505 -13.916 20.529 1.00 62.12 211 PRO A O 1
ATOM 1659 N N . LYS A 1 212 ? 11.944 -14.784 18.524 1.00 60.03 212 LYS A N 1
ATOM 1660 C CA . LYS A 1 212 ? 11.679 -16.126 19.044 1.00 60.03 212 LYS A CA 1
ATOM 1661 C C . LYS A 1 212 ? 13.023 -16.632 19.554 1.00 60.03 212 LYS A C 1
ATOM 1663 O O . LYS A 1 212 ? 13.878 -16.992 18.750 1.00 60.03 212 LYS A O 1
ATOM 1668 N N . GLN A 1 213 ? 13.240 -16.595 20.867 1.00 57.12 213 GLN A N 1
ATOM 1669 C CA . GLN A 1 213 ? 14.296 -17.384 21.474 1.00 57.12 213 GLN A CA 1
ATOM 1670 C C . GLN A 1 213 ? 13.961 -18.819 21.088 1.00 57.12 213 GLN A C 1
ATOM 1672 O O . GLN A 1 213 ? 12.988 -19.386 21.581 1.00 57.12 213 GLN A O 1
ATOM 1677 N N . SER A 1 214 ? 14.684 -19.352 20.105 1.00 56.94 214 SER A N 1
ATOM 1678 C CA . SER A 1 214 ? 14.678 -20.770 19.804 1.00 56.94 214 SER A CA 1
ATOM 1679 C C . SER A 1 214 ? 15.109 -21.451 21.093 1.00 56.94 214 SER A C 1
ATOM 1681 O O . SER A 1 214 ? 16.285 -21.400 21.456 1.00 56.94 214 SER A O 1
ATOM 1683 N N . ALA A 1 215 ? 14.135 -21.972 21.839 1.00 55.22 215 ALA A N 1
ATOM 1684 C CA . ALA A 1 215 ? 14.401 -22.875 22.938 1.00 55.22 215 ALA A CA 1
ATOM 1685 C C . ALA A 1 215 ? 15.281 -23.977 22.349 1.00 55.22 215 ALA A C 1
ATOM 1687 O O . ALA A 1 215 ? 14.883 -24.608 21.372 1.00 55.22 215 ALA A O 1
ATOM 1688 N N . GLY A 1 216 ? 16.513 -24.066 22.852 1.00 61.16 216 GLY A N 1
ATOM 1689 C CA . GLY A 1 216 ? 17.501 -25.016 22.370 1.00 61.16 216 GLY A CA 1
ATOM 1690 C C . GLY A 1 216 ? 16.921 -26.423 22.387 1.00 61.16 216 GLY A C 1
ATOM 1691 O O . GLY A 1 216 ? 16.363 -26.845 23.401 1.00 61.16 216 GLY A O 1
ATOM 1692 N N . GLU A 1 217 ? 17.031 -27.082 21.240 1.00 44.59 217 GLU A N 1
ATOM 1693 C CA . GLU A 1 217 ? 16.952 -28.535 21.101 1.00 44.59 217 GLU A CA 1
ATOM 1694 C C . GLU A 1 217 ? 18.294 -29.154 21.506 1.00 44.59 217 GLU A C 1
ATOM 1696 O O . GLU A 1 217 ? 19.343 -28.558 21.154 1.00 44.59 217 GLU A O 1
#